Protein AF-A0A1V6GRK0-F1 (afdb_monomer_lite)

Secondary structure (DSSP, 8-state):
-PPP----------PPPPPEE--SSTTS-EEEE-GGG-TTT-SS-EEEEEEEEEE-SS-PEEPTTSSEE-SSSS-GGGGBPPSSSSS----SEEEEEEEE--SS-S---TT-EEEPPPB----EEE-TTT-PEEE--TTEEEE---SSS-TTEEEEEEE--S---TT-EEEEEEEEE-TTS-EEEEEEEEEEEPPP-

Structure (mmCIF, N/CA/C/O backbone):
data_AF-A0A1V6GRK0-F1
#
_entry.id   AF-A0A1V6GRK0-F1
#
loop_
_atom_site.group_PDB
_atom_site.id
_atom_site.type_symbol
_atom_site.label_atom_id
_atom_site.label_alt_id
_atom_site.label_comp_id
_atom_site.label_asym_id
_atom_site.label_entity_id
_atom_site.label_seq_id
_atom_site.pdbx_PDB_ins_code
_atom_site.Cartn_x
_atom_site.Cartn_y
_atom_site.Cartn_z
_atom_site.occupancy
_atom_site.B_iso_or_equiv
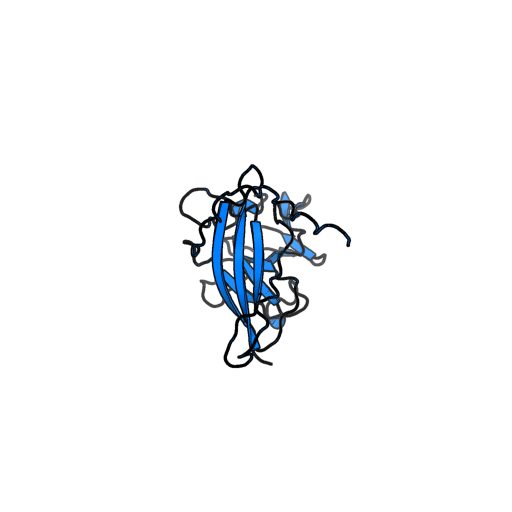_atom_site.auth_seq_id
_atom_site.auth_comp_id
_atom_site.auth_asym_id
_atom_site.auth_atom_id
_atom_site.pdbx_PDB_model_num
ATOM 1 N N . MET A 1 1 ? 7.862 -26.484 48.642 1.00 45.09 1 MET A N 1
ATOM 2 C CA . MET A 1 1 ? 7.274 -25.434 47.780 1.00 45.09 1 MET A CA 1
ATOM 3 C C . MET A 1 1 ? 8.276 -25.113 46.684 1.00 45.09 1 MET A C 1
ATOM 5 O O . MET A 1 1 ? 9.436 -24.927 47.037 1.00 45.09 1 MET A O 1
ATOM 9 N N . PRO A 1 2 ? 7.897 -25.102 45.397 1.00 48.38 2 PRO A N 1
ATOM 10 C CA . PRO A 1 2 ? 8.794 -24.633 44.347 1.00 48.38 2 PRO A CA 1
ATOM 11 C C . PRO A 1 2 ? 8.983 -23.114 44.475 1.00 48.38 2 PRO A C 1
ATOM 13 O O . PRO A 1 2 ? 8.041 -22.398 44.816 1.00 48.38 2 PRO A O 1
ATOM 16 N N . ALA A 1 3 ? 10.211 -22.641 44.261 1.00 56.00 3 ALA A N 1
ATOM 17 C CA . ALA A 1 3 ? 10.539 -21.220 44.300 1.00 56.00 3 ALA A CA 1
ATOM 18 C C . ALA A 1 3 ? 9.781 -20.466 43.188 1.00 56.00 3 ALA A C 1
ATOM 20 O O . ALA A 1 3 ? 9.633 -21.012 42.090 1.00 56.00 3 ALA A O 1
ATOM 21 N N . PRO A 1 4 ? 9.295 -19.236 43.441 1.00 54.22 4 PRO A N 1
ATOM 22 C CA . PRO A 1 4 ? 8.664 -18.433 42.403 1.00 54.22 4 PRO A CA 1
ATOM 23 C C . PRO A 1 4 ? 9.684 -18.156 41.296 1.00 54.22 4 PRO A C 1
ATOM 25 O O . PRO A 1 4 ? 10.820 -17.769 41.572 1.00 54.22 4 PRO A O 1
ATOM 28 N N . LEU A 1 5 ? 9.281 -18.381 40.044 1.00 54.72 5 LEU A N 1
ATOM 29 C CA . LEU A 1 5 ? 10.087 -18.048 38.874 1.00 54.72 5 LEU A CA 1
ATOM 30 C C . LEU A 1 5 ? 10.378 -16.545 38.921 1.00 54.72 5 LEU A C 1
ATOM 32 O O . LEU A 1 5 ? 9.464 -15.732 38.785 1.00 54.72 5 LEU A O 1
ATOM 36 N N . SER A 1 6 ? 11.636 -16.170 39.152 1.00 63.31 6 SER A N 1
ATOM 37 C CA . SER A 1 6 ? 12.063 -14.779 39.061 1.00 63.31 6 SER A CA 1
ATOM 38 C C . SER A 1 6 ? 11.820 -14.315 37.633 1.00 63.31 6 SER A C 1
ATOM 40 O O . SER A 1 6 ? 12.435 -14.828 36.697 1.00 63.31 6 SER A O 1
ATOM 42 N N . GLN A 1 7 ? 10.888 -13.380 37.472 1.00 61.38 7 GLN A N 1
ATOM 43 C CA . GLN A 1 7 ? 10.577 -12.752 36.201 1.00 61.38 7 GLN A CA 1
ATOM 44 C C . GLN A 1 7 ? 11.870 -12.110 35.686 1.00 61.38 7 GLN A C 1
ATOM 46 O O . GLN A 1 7 ? 12.375 -11.155 36.271 1.00 61.38 7 GLN A O 1
ATOM 51 N N . VAL A 1 8 ? 12.468 -12.702 34.650 1.00 60.34 8 VAL A N 1
ATOM 52 C CA . VAL A 1 8 ? 13.660 -12.146 34.011 1.00 60.34 8 VAL A CA 1
ATOM 53 C C . VAL A 1 8 ? 13.223 -10.833 33.381 1.00 60.34 8 VAL A C 1
ATOM 55 O O . VAL A 1 8 ? 12.530 -10.826 32.364 1.00 60.34 8 VAL A O 1
ATOM 58 N N . THR A 1 9 ? 13.585 -9.716 34.009 1.00 52.12 9 THR A N 1
ATOM 59 C CA . THR A 1 9 ? 13.460 -8.391 33.408 1.00 52.12 9 THR A CA 1
ATOM 60 C C . THR A 1 9 ? 14.454 -8.340 32.261 1.00 52.12 9 THR A C 1
ATOM 62 O O . THR A 1 9 ? 15.622 -8.001 32.443 1.00 52.12 9 THR A O 1
ATOM 65 N N . VAL A 1 10 ? 14.008 -8.757 31.078 1.00 56.66 10 VAL A N 1
ATOM 66 C CA . VAL A 1 10 ? 14.769 -8.549 29.851 1.00 56.66 10 VAL A CA 1
ATOM 67 C C . VAL A 1 10 ? 14.917 -7.033 29.716 1.00 56.66 10 VAL A C 1
ATOM 69 O O . VAL A 1 10 ? 13.891 -6.344 29.747 1.00 56.66 10 VAL A O 1
ATOM 72 N N . PRO A 1 11 ? 16.141 -6.486 29.612 1.00 60.03 11 PRO A N 1
ATOM 73 C CA . PRO A 1 11 ? 16.350 -5.076 29.337 1.00 60.03 11 PRO A CA 1
ATOM 74 C C . PRO A 1 11 ? 15.956 -4.868 27.879 1.00 60.03 11 PRO A C 1
ATOM 76 O O . PRO A 1 11 ? 16.786 -4.841 26.975 1.00 60.03 11 PRO A O 1
ATOM 79 N N . TRP A 1 12 ? 14.649 -4.824 27.639 1.00 54.03 12 TRP A N 1
ATOM 80 C CA . TRP A 1 12 ? 14.103 -4.354 26.387 1.00 54.03 12 TRP A CA 1
ATOM 81 C C . TRP A 1 12 ? 14.742 -2.987 26.142 1.00 54.03 12 TRP A C 1
ATOM 83 O O . TRP A 1 12 ? 14.770 -2.181 27.081 1.00 54.03 12 TRP A O 1
ATOM 93 N N . PRO A 1 13 ? 15.329 -2.714 24.966 1.00 59.38 13 PRO A N 1
ATOM 94 C CA . PRO A 1 13 ? 15.961 -1.429 24.760 1.00 59.38 13 PRO A CA 1
ATOM 95 C C . PRO A 1 13 ? 14.862 -0.379 24.919 1.00 59.38 13 PRO A C 1
ATOM 97 O O . PRO A 1 13 ? 13.881 -0.376 24.177 1.00 59.38 13 PRO A O 1
ATOM 100 N N . ALA A 1 14 ? 14.999 0.477 25.933 1.00 61.88 14 ALA A N 1
ATOM 101 C CA . ALA A 1 14 ? 14.105 1.591 26.216 1.00 61.88 14 ALA A CA 1
ATOM 102 C C . ALA A 1 14 ? 14.305 2.698 25.170 1.00 61.88 14 ALA A C 1
ATOM 104 O O . ALA A 1 14 ? 14.580 3.849 25.501 1.00 61.88 14 ALA A O 1
ATOM 105 N N . ARG A 1 15 ? 14.223 2.343 23.883 1.00 66.12 15 ARG A N 1
ATOM 106 C CA . ARG A 1 15 ? 14.063 3.330 22.827 1.00 66.12 15 ARG A CA 1
ATOM 107 C C . ARG A 1 15 ? 12.621 3.828 22.939 1.00 66.12 15 ARG A C 1
ATOM 109 O O . ARG A 1 15 ? 11.711 2.997 23.020 1.00 66.12 15 ARG A O 1
ATOM 116 N N . PRO A 1 16 ? 12.392 5.149 23.003 1.00 73.44 16 PRO A N 1
ATOM 117 C CA . PRO A 1 16 ? 11.039 5.677 22.943 1.00 73.44 16 PRO A CA 1
ATOM 118 C C . PRO A 1 16 ? 10.351 5.160 21.678 1.00 73.44 16 PRO A C 1
ATOM 120 O O . PRO A 1 16 ? 11.001 4.949 20.650 1.00 73.44 16 PRO A O 1
ATOM 123 N N . LEU A 1 17 ? 9.039 4.934 21.768 1.00 78.56 17 LEU A N 1
ATOM 124 C CA . LEU A 1 17 ? 8.258 4.562 20.596 1.00 78.56 17 LEU A CA 1
ATOM 125 C C . LEU A 1 17 ? 8.429 5.637 19.514 1.00 78.56 17 LEU A C 1
ATOM 127 O O . LEU A 1 17 ? 8.465 6.827 19.849 1.00 78.56 17 LEU A O 1
ATOM 131 N N . PRO A 1 18 ? 8.537 5.235 18.237 1.00 82.69 18 PRO A N 1
ATOM 132 C CA . PRO A 1 18 ? 8.605 6.190 17.146 1.00 82.69 18 PRO A CA 1
ATOM 133 C C . PRO A 1 18 ? 7.371 7.107 17.165 1.00 82.69 18 PRO A C 1
ATOM 135 O O . PRO A 1 18 ? 6.281 6.668 17.559 1.00 82.69 18 PRO A O 1
ATOM 138 N N . PRO A 1 19 ? 7.518 8.377 16.754 1.00 85.00 19 PRO A N 1
ATOM 139 C CA . PRO A 1 19 ? 6.394 9.296 16.686 1.00 85.00 19 PRO A CA 1
ATOM 140 C C . PRO A 1 19 ? 5.332 8.776 15.709 1.00 85.00 19 PRO A C 1
ATOM 142 O O . PRO A 1 19 ? 5.654 8.213 14.661 1.00 85.00 19 PRO A O 1
ATOM 145 N N . VAL A 1 20 ? 4.062 8.988 16.062 1.00 88.12 20 VAL A N 1
ATOM 146 C CA . VAL A 1 20 ? 2.915 8.709 15.192 1.00 88.12 20 VAL A CA 1
ATOM 147 C C . VAL A 1 20 ? 2.392 10.037 14.658 1.00 88.12 20 VAL A C 1
ATOM 149 O O . VAL A 1 20 ? 1.957 10.881 15.443 1.00 88.12 20 VAL A O 1
ATOM 152 N N . ALA A 1 21 ? 2.410 10.216 13.342 1.00 86.50 21 ALA A N 1
ATOM 153 C CA . ALA A 1 21 ? 1.924 11.419 12.671 1.00 86.50 21 ALA A CA 1
ATOM 154 C C . ALA A 1 21 ? 1.026 11.049 11.486 1.00 86.50 21 ALA A C 1
ATOM 156 O O . ALA A 1 21 ? 1.120 9.947 10.953 1.00 86.50 21 ALA A O 1
ATOM 157 N N . ALA A 1 22 ? 0.131 11.944 11.073 1.00 83.69 22 ALA A N 1
ATOM 158 C CA . ALA A 1 22 ? -0.517 11.795 9.771 1.00 83.69 22 ALA A CA 1
ATOM 159 C C . ALA A 1 22 ? 0.520 12.067 8.662 1.00 83.69 22 ALA A C 1
ATOM 161 O O . ALA A 1 22 ? 1.389 12.915 8.877 1.00 83.69 22 ALA A O 1
ATOM 162 N N . PRO A 1 23 ? 0.457 11.377 7.507 1.00 79.19 23 PRO A N 1
ATOM 163 C CA . PRO A 1 23 ? 1.335 11.695 6.387 1.00 79.19 23 PRO A CA 1
ATOM 164 C C . PRO A 1 23 ? 1.063 13.126 5.909 1.00 79.19 23 PRO A C 1
ATOM 166 O O . PRO A 1 23 ? -0.098 13.528 5.793 1.00 79.19 23 PRO A O 1
ATOM 169 N N . ILE A 1 24 ? 2.121 13.892 5.624 1.00 78.94 24 ILE A N 1
ATOM 170 C CA . ILE A 1 24 ? 1.981 15.229 5.026 1.00 78.94 24 ILE A CA 1
ATOM 171 C C . ILE A 1 24 ? 1.382 15.080 3.626 1.00 78.94 24 ILE A C 1
ATOM 173 O O . ILE A 1 24 ? 0.459 15.804 3.249 1.00 78.94 24 ILE A O 1
ATOM 177 N N . ASN A 1 25 ? 1.862 14.082 2.881 1.00 82.50 25 ASN A N 1
ATOM 178 C CA . ASN A 1 25 ? 1.280 13.700 1.609 1.00 82.50 25 ASN A CA 1
ATOM 179 C C . ASN A 1 25 ? -0.019 12.901 1.808 1.00 82.50 25 ASN A C 1
ATOM 181 O O . ASN A 1 25 ? -0.005 11.687 2.028 1.00 82.50 25 ASN A O 1
ATOM 185 N N . THR A 1 26 ? -1.156 13.583 1.672 1.00 84.44 26 THR A N 1
ATOM 186 C CA . THR A 1 26 ? -2.497 12.991 1.808 1.00 84.44 26 THR A CA 1
ATOM 187 C C . THR A 1 26 ? -2.840 11.974 0.719 1.00 84.44 26 THR A C 1
ATOM 189 O O . THR A 1 26 ? -3.807 11.231 0.874 1.00 84.44 26 THR A O 1
ATOM 192 N N . ALA A 1 27 ? -2.048 11.881 -0.357 1.00 86.69 27 ALA A N 1
ATOM 193 C CA . ALA A 1 27 ? -2.208 10.830 -1.359 1.00 86.69 27 ALA A CA 1
ATOM 194 C C . ALA A 1 27 ? -1.780 9.446 -0.835 1.00 86.69 27 ALA A C 1
ATOM 196 O O . ALA A 1 27 ? -2.160 8.435 -1.426 1.00 86.69 27 ALA A O 1
ATOM 197 N N . ILE A 1 28 ? -1.028 9.378 0.274 1.00 90.94 28 ILE A N 1
ATOM 198 C CA . ILE A 1 28 ? -0.715 8.122 0.964 1.00 90.94 28 ILE A CA 1
ATOM 199 C C . ILE A 1 28 ? -1.869 7.771 1.906 1.00 90.94 28 ILE A C 1
ATOM 201 O O . ILE A 1 28 ? -1.880 8.139 3.080 1.00 90.94 28 ILE A O 1
ATOM 205 N N . GLN A 1 29 ? -2.859 7.053 1.383 1.00 91.94 29 GLN A N 1
ATOM 206 C CA . GLN A 1 29 ? -4.106 6.775 2.096 1.00 91.94 29 GLN A CA 1
ATOM 207 C C . GLN A 1 29 ? -4.666 5.383 1.777 1.00 91.94 29 GLN A C 1
ATOM 209 O O . GLN A 1 29 ? -4.367 4.819 0.717 1.00 91.94 29 GLN A O 1
ATOM 214 N N . PRO A 1 30 ? -5.470 4.795 2.682 1.00 93.81 30 PRO A N 1
ATOM 215 C CA . PRO A 1 30 ? -6.152 3.544 2.411 1.00 93.81 30 PRO A CA 1
ATOM 216 C C . PRO A 1 30 ? -7.344 3.767 1.471 1.00 93.81 30 PRO A C 1
ATOM 218 O O . PRO A 1 30 ? -8.115 4.711 1.623 1.00 93.81 30 PRO A O 1
ATOM 221 N N . LEU A 1 31 ? -7.516 2.851 0.525 1.00 91.19 31 LEU A N 1
ATOM 222 C CA . LEU A 1 31 ? -8.539 2.867 -0.513 1.00 91.19 31 LEU A CA 1
ATOM 223 C C . LEU A 1 31 ? -9.263 1.522 -0.553 1.00 91.19 31 LEU A C 1
ATOM 225 O O . LEU A 1 31 ? -8.694 0.473 -0.237 1.00 91.19 31 LEU A O 1
ATOM 229 N N . PHE A 1 32 ? -10.526 1.550 -0.967 1.00 91.25 32 PHE A N 1
ATOM 230 C CA . PHE A 1 32 ? -11.273 0.345 -1.302 1.00 91.25 32 PHE A CA 1
ATOM 231 C C . PHE A 1 32 ? -11.148 0.080 -2.801 1.00 91.25 32 PHE A C 1
ATOM 233 O O . PHE A 1 32 ? -11.438 0.958 -3.607 1.00 91.25 32 PHE A O 1
ATOM 240 N N . LEU A 1 33 ? -10.731 -1.132 -3.165 1.00 88.25 33 LEU A N 1
ATOM 241 C CA . LEU A 1 33 ? -10.609 -1.577 -4.548 1.00 88.25 33 LEU A CA 1
ATOM 242 C C . LEU A 1 33 ? -11.744 -2.555 -4.878 1.00 88.25 33 LEU A C 1
ATOM 244 O O . LEU A 1 33 ? -11.666 -3.733 -4.492 1.00 88.25 33 LEU A O 1
ATOM 248 N N . PRO A 1 34 ? -12.795 -2.104 -5.583 1.00 82.88 34 PRO A N 1
ATOM 249 C CA . PRO A 1 34 ? -13.822 -2.996 -6.098 1.00 82.88 34 PRO A CA 1
ATOM 250 C C . PRO A 1 34 ? -13.244 -3.889 -7.200 1.00 82.88 34 PRO A C 1
ATOM 252 O O . PRO A 1 34 ? -12.522 -3.447 -8.086 1.00 82.88 34 PRO A O 1
ATOM 255 N N . TYR A 1 35 ? -13.602 -5.171 -7.174 1.00 79.38 35 TYR A N 1
ATOM 256 C CA . TYR A 1 35 ? -13.169 -6.143 -8.182 1.00 79.38 35 TYR A CA 1
ATOM 257 C C . TYR A 1 35 ? -13.609 -5.748 -9.596 1.00 79.38 35 TYR A C 1
ATOM 259 O O . TYR A 1 35 ? -12.884 -5.986 -10.552 1.00 79.38 35 TYR A O 1
ATOM 267 N N . GLN A 1 36 ? -14.794 -5.147 -9.713 1.00 71.75 36 GLN A N 1
ATOM 268 C CA . GLN A 1 36 ? -15.435 -4.837 -10.992 1.00 71.75 36 GLN A CA 1
ATOM 269 C C . GLN A 1 36 ? -14.616 -3.844 -11.825 1.00 71.75 36 GLN A C 1
ATOM 271 O O . GLN A 1 36 ? -14.578 -3.965 -13.045 1.00 71.75 36 GLN A O 1
ATOM 276 N N . ASP A 1 37 ? -13.904 -2.939 -11.154 1.00 69.25 37 ASP A N 1
ATOM 277 C CA . ASP A 1 37 ? -13.143 -1.872 -11.804 1.00 69.25 37 ASP A CA 1
ATOM 278 C C . ASP A 1 37 ? -11.685 -2.288 -12.078 1.00 69.25 37 ASP A C 1
ATOM 280 O O . ASP A 1 37 ? -10.998 -1.663 -12.880 1.00 69.25 37 ASP A O 1
ATOM 284 N N . TYR A 1 38 ? -11.209 -3.371 -11.443 1.00 70.75 38 TYR A N 1
ATOM 285 C CA . TYR A 1 38 ? -9.810 -3.824 -11.500 1.00 70.75 38 TYR A CA 1
ATOM 286 C C . TYR A 1 38 ? -9.683 -5.343 -11.679 1.00 70.75 38 TYR A C 1
ATOM 288 O O . TYR A 1 38 ? -8.762 -5.958 -11.133 1.00 70.75 38 TYR A O 1
ATOM 296 N N . GLY A 1 39 ? -10.602 -5.967 -12.421 1.00 64.62 39 GLY A N 1
ATOM 297 C CA . GLY A 1 39 ? -10.712 -7.429 -12.528 1.00 64.62 39 GLY A CA 1
ATOM 298 C C . GLY A 1 39 ? -9.452 -8.137 -13.042 1.00 64.62 39 GLY A C 1
ATOM 299 O O . GLY A 1 39 ? -9.225 -9.299 -12.701 1.00 64.62 39 GLY A O 1
ATOM 300 N N . ASP A 1 40 ? -8.603 -7.419 -13.783 1.00 65.12 40 ASP A N 1
ATOM 301 C CA . ASP A 1 40 ? -7.310 -7.906 -14.281 1.00 65.12 40 ASP A CA 1
ATOM 302 C C . ASP A 1 40 ? -6.192 -7.869 -13.222 1.00 65.12 40 ASP A C 1
ATOM 304 O O . ASP A 1 40 ? -5.196 -8.583 -13.330 1.00 65.12 40 ASP A O 1
ATOM 308 N N . ALA A 1 41 ? -6.339 -7.038 -12.187 1.00 65.62 41 ALA A N 1
ATOM 309 C CA . ALA A 1 41 ? -5.312 -6.768 -11.180 1.00 65.62 41 ALA A CA 1
ATOM 310 C C . ALA A 1 41 ? -5.643 -7.358 -9.798 1.00 65.62 41 ALA A C 1
ATOM 312 O O . ALA A 1 41 ? -4.748 -7.732 -9.032 1.00 65.62 41 ALA A O 1
ATOM 313 N N . VAL A 1 42 ? -6.928 -7.487 -9.461 1.00 72.31 42 VAL A N 1
ATOM 314 C CA . VAL A 1 42 ? -7.388 -8.125 -8.224 1.00 72.31 42 VAL A CA 1
ATOM 315 C C . VAL A 1 42 ? -8.396 -9.218 -8.540 1.00 72.31 42 VAL A C 1
ATOM 317 O O . VAL A 1 42 ? -9.281 -9.045 -9.355 1.00 72.31 42 VAL A O 1
ATOM 320 N N . SER A 1 43 ? -8.293 -10.357 -7.855 1.00 73.56 43 SER A N 1
ATOM 321 C CA . SER A 1 43 ? -9.222 -11.491 -8.005 1.00 73.56 43 SER A CA 1
ATOM 322 C C . SER A 1 43 ? -10.476 -11.397 -7.125 1.00 73.56 43 SER A C 1
ATOM 324 O O . SER A 1 43 ? -11.341 -12.267 -7.170 1.00 73.56 43 SER A O 1
ATOM 326 N N . ARG A 1 44 ? -10.526 -10.394 -6.245 1.00 80.56 44 ARG A N 1
ATOM 327 C CA . ARG A 1 44 ? -11.606 -10.119 -5.291 1.00 80.56 44 ARG A CA 1
ATOM 328 C C . ARG A 1 44 ? -11.462 -8.698 -4.773 1.00 80.56 44 ARG A C 1
ATOM 330 O O . ARG A 1 44 ? -10.356 -8.155 -4.792 1.00 80.56 44 ARG A O 1
ATOM 337 N N . GLU A 1 45 ? -12.555 -8.160 -4.248 1.00 86.88 45 GLU A N 1
ATOM 338 C CA . GLU A 1 45 ? -12.547 -6.874 -3.557 1.00 86.88 45 GLU A CA 1
ATOM 339 C C . GLU A 1 45 ? -11.550 -6.879 -2.406 1.00 86.88 45 GLU A C 1
ATOM 341 O O . GLU A 1 45 ? -11.351 -7.894 -1.726 1.00 86.88 45 GLU A O 1
ATOM 346 N N . THR A 1 46 ? -10.899 -5.743 -2.210 1.00 89.56 46 THR A N 1
ATOM 347 C CA . THR A 1 46 ? -9.822 -5.630 -1.238 1.00 89.56 46 THR A CA 1
ATOM 348 C C . THR A 1 46 ? -9.670 -4.194 -0.772 1.00 89.56 46 THR A C 1
ATOM 350 O O . THR A 1 46 ? -10.061 -3.262 -1.466 1.00 89.56 46 THR A O 1
ATOM 353 N N . ALA A 1 47 ? -9.075 -4.011 0.399 1.00 91.81 47 ALA A N 1
ATOM 354 C CA . ALA A 1 47 ? -8.463 -2.736 0.731 1.00 91.81 47 ALA A CA 1
ATOM 355 C C . ALA A 1 47 ? -7.062 -2.671 0.106 1.00 91.81 47 ALA A C 1
ATOM 357 O O . ALA A 1 47 ? -6.441 -3.702 -0.188 1.00 91.81 47 ALA A O 1
ATOM 358 N N . ALA A 1 48 ? -6.566 -1.463 -0.103 1.00 92.56 48 ALA A N 1
ATOM 359 C CA . ALA A 1 48 ? -5.198 -1.209 -0.516 1.00 92.56 48 ALA A CA 1
ATOM 360 C C . ALA A 1 48 ? -4.727 0.135 0.035 1.00 92.56 48 ALA A C 1
ATOM 362 O O . ALA A 1 48 ? -5.532 0.926 0.514 1.00 92.56 48 ALA A O 1
ATOM 363 N N . ILE A 1 49 ? -3.426 0.384 -0.010 1.00 93.81 49 ILE A N 1
ATOM 364 C CA . ILE A 1 49 ? -2.825 1.647 0.409 1.00 93.81 49 ILE A CA 1
ATOM 365 C C . ILE A 1 49 ? -2.188 2.266 -0.824 1.00 93.81 49 ILE A C 1
ATOM 367 O O . ILE A 1 49 ? -1.320 1.633 -1.426 1.00 93.81 49 ILE A O 1
ATOM 371 N N . ALA A 1 50 ? -2.595 3.478 -1.193 1.00 92.56 50 ALA A N 1
ATOM 372 C CA . ALA A 1 50 ? -1.904 4.242 -2.223 1.00 92.56 50 ALA A CA 1
ATOM 373 C C . ALA A 1 50 ? -0.511 4.637 -1.717 1.00 92.56 50 ALA A C 1
ATOM 375 O O . ALA A 1 50 ? -0.369 5.170 -0.619 1.00 92.56 50 ALA A O 1
ATOM 376 N N . ILE A 1 51 ? 0.519 4.336 -2.503 1.00 92.31 51 ILE A N 1
ATOM 377 C CA . ILE A 1 51 ? 1.924 4.568 -2.136 1.00 92.31 51 ILE A CA 1
ATOM 378 C C . ILE A 1 51 ? 2.722 5.282 -3.224 1.00 92.31 51 ILE A C 1
ATOM 380 O O . ILE A 1 51 ? 3.880 5.620 -3.003 1.00 92.31 51 ILE A O 1
ATOM 384 N N . GLY A 1 52 ? 2.136 5.507 -4.395 1.00 90.38 52 GLY A N 1
ATOM 385 C CA . GLY A 1 52 ? 2.804 6.180 -5.498 1.00 90.38 52 GLY A CA 1
ATOM 386 C C . GLY A 1 52 ? 1.871 6.439 -6.665 1.00 90.38 52 GLY A C 1
ATOM 387 O O . GLY A 1 52 ? 0.686 6.093 -6.625 1.00 90.38 52 GLY A O 1
ATOM 388 N N . ARG A 1 53 ? 2.427 7.017 -7.725 1.00 88.50 53 ARG A N 1
ATOM 389 C CA . ARG A 1 53 ? 1.728 7.231 -8.990 1.00 88.50 53 ARG A CA 1
ATOM 390 C C . ARG A 1 53 ? 2.686 7.260 -10.170 1.00 88.50 53 ARG A C 1
ATOM 392 O O . ARG A 1 53 ? 3.870 7.551 -10.028 1.00 88.50 53 ARG A O 1
ATOM 399 N N . VAL A 1 54 ? 2.139 7.009 -11.349 1.00 85.69 54 VAL A N 1
ATOM 400 C CA . VAL A 1 54 ? 2.821 7.150 -12.632 1.00 85.69 54 VAL A CA 1
ATOM 401 C C . VAL A 1 54 ? 2.102 8.226 -13.442 1.00 85.69 54 VAL A C 1
ATOM 403 O O . VAL A 1 54 ? 0.980 8.009 -13.901 1.00 85.69 54 VAL A O 1
ATOM 406 N N . ASP A 1 55 ? 2.766 9.371 -13.605 1.00 77.00 55 ASP A N 1
ATOM 407 C CA . ASP A 1 55 ? 2.263 10.543 -14.329 1.00 77.00 55 ASP A CA 1
ATOM 408 C C . ASP A 1 55 ? 2.536 10.389 -15.840 1.00 77.00 55 ASP A C 1
ATOM 410 O O . ASP A 1 55 ? 3.632 10.711 -16.300 1.00 77.00 55 ASP A O 1
ATOM 414 N N . ASN A 1 56 ? 1.584 9.831 -16.604 1.00 66.25 56 ASN A N 1
ATOM 415 C CA . ASN A 1 56 ? 1.444 9.964 -18.069 1.00 66.25 56 ASN A CA 1
ATOM 416 C C . ASN A 1 56 ? 0.334 9.056 -18.635 1.00 66.25 56 ASN A C 1
ATOM 418 O O . ASN A 1 56 ? 0.108 7.949 -18.147 1.00 66.25 56 ASN A O 1
ATOM 422 N N . ASN A 1 57 ? -0.266 9.485 -19.751 1.00 55.38 57 ASN A N 1
ATOM 423 C CA . ASN A 1 57 ? -1.452 8.876 -20.374 1.00 55.38 57 ASN A CA 1
ATOM 424 C C . ASN A 1 57 ? -1.138 7.781 -21.431 1.00 55.38 57 ASN A C 1
ATOM 426 O O . ASN A 1 57 ? -2.040 7.241 -22.057 1.00 55.38 57 ASN A O 1
ATOM 430 N N . SER A 1 58 ? 0.132 7.418 -21.654 1.00 55.97 58 SER A N 1
ATOM 431 C CA . SER A 1 58 ? 0.518 6.327 -22.574 1.00 55.97 58 SER A CA 1
ATOM 432 C C . SER A 1 58 ? 0.855 5.039 -21.806 1.00 55.97 58 SER A C 1
ATOM 434 O O . SER A 1 58 ? 2.013 4.623 -21.752 1.00 55.97 58 SER A O 1
ATOM 436 N N . ASP A 1 59 ? -0.191 4.513 -21.168 1.00 63.41 59 ASP A N 1
ATOM 437 C CA . ASP A 1 59 ? -0.437 3.217 -20.520 1.00 63.41 59 ASP A CA 1
ATOM 438 C C . ASP A 1 59 ? 0.691 2.463 -19.804 1.00 63.41 59 ASP A C 1
ATOM 440 O O . ASP A 1 59 ? 1.693 2.019 -20.373 1.00 63.41 59 ASP A O 1
ATOM 444 N N . ILE A 1 60 ? 0.388 2.145 -18.544 1.00 76.06 60 ILE A N 1
ATOM 445 C CA . ILE A 1 60 ? 0.893 0.935 -17.912 1.00 76.06 60 ILE A CA 1
ATOM 446 C C . ILE A 1 60 ? 0.230 -0.254 -18.601 1.00 76.06 60 ILE A C 1
ATOM 448 O O . ILE A 1 60 ? -0.993 -0.374 -18.612 1.00 76.06 60 ILE A O 1
ATOM 452 N N . MET A 1 61 ? 1.029 -1.157 -19.165 1.00 77.56 61 MET A N 1
ATOM 453 C CA . MET A 1 61 ? 0.471 -2.349 -19.805 1.00 77.56 61 MET A CA 1
ATOM 454 C C . MET A 1 61 ? 0.268 -3.443 -18.764 1.00 77.56 61 MET A C 1
ATOM 456 O O . MET A 1 61 ? 1.230 -3.917 -18.153 1.00 77.56 61 MET A O 1
ATOM 460 N N . HIS A 1 62 ? -0.980 -3.868 -18.591 1.00 79.25 62 HIS A N 1
ATOM 461 C CA . HIS A 1 62 ? -1.315 -5.055 -17.815 1.00 79.25 62 HIS A CA 1
ATOM 462 C C . HIS A 1 62 ? -0.945 -6.289 -18.635 1.00 79.25 62 HIS A C 1
ATOM 464 O O . HIS A 1 62 ? -1.439 -6.499 -19.744 1.00 79.25 62 HIS A O 1
ATOM 470 N N . LEU A 1 63 ? -0.030 -7.098 -18.113 1.00 77.81 63 LEU A N 1
ATOM 471 C CA . LEU A 1 63 ? 0.440 -8.280 -18.822 1.00 77.81 63 LEU A CA 1
ATOM 472 C C . LEU A 1 63 ? -0.514 -9.447 -18.561 1.00 77.81 63 LEU A C 1
ATOM 474 O O . LEU A 1 63 ? -0.844 -9.730 -17.413 1.00 77.81 63 LEU A O 1
ATOM 478 N N . GLN A 1 64 ? -0.883 -10.196 -19.605 1.00 72.25 64 GLN A N 1
ATOM 479 C CA . GLN A 1 64 ? -1.741 -11.388 -19.473 1.00 72.25 64 GLN A CA 1
ATOM 480 C C . GLN A 1 64 ? -1.164 -12.447 -18.519 1.00 72.25 64 GLN A C 1
ATOM 482 O O . GLN A 1 64 ? -1.900 -13.205 -17.898 1.00 72.25 64 GLN A O 1
ATOM 487 N N . SER A 1 65 ? 0.162 -12.492 -18.374 1.00 68.38 65 SER A N 1
ATOM 488 C CA . SER A 1 65 ? 0.865 -13.361 -17.422 1.00 68.38 65 SER A CA 1
ATOM 489 C C . SER A 1 65 ? 0.817 -12.872 -15.965 1.00 68.38 65 SER A C 1
ATOM 491 O O . SER A 1 65 ? 1.480 -13.454 -15.110 1.00 68.38 65 SER A O 1
ATOM 493 N N . GLY A 1 66 ? 0.121 -11.768 -15.693 1.00 72.31 66 GLY A N 1
ATOM 494 C CA . GLY A 1 66 ? 0.238 -11.001 -14.460 1.00 72.31 66 GLY A CA 1
ATOM 495 C C . GLY A 1 66 ? 1.424 -10.032 -14.483 1.00 72.31 66 GLY A C 1
ATOM 496 O O . GLY A 1 66 ? 2.450 -10.269 -15.142 1.00 72.31 66 GLY A O 1
ATOM 497 N N . GLY A 1 67 ? 1.266 -8.935 -13.741 1.00 82.88 67 GLY A N 1
ATOM 498 C CA . GLY A 1 67 ? 2.243 -7.857 -13.624 1.00 82.88 67 GLY A CA 1
ATOM 499 C C . GLY A 1 67 ? 1.948 -6.654 -14.519 1.00 82.88 67 GLY A C 1
ATOM 500 O O . GLY A 1 67 ? 0.972 -6.628 -15.269 1.00 82.88 67 GLY A O 1
ATOM 501 N N . TYR A 1 68 ? 2.827 -5.661 -14.428 1.00 88.06 68 TYR A N 1
ATOM 502 C CA . TYR A 1 68 ? 2.652 -4.347 -15.047 1.00 88.06 68 TYR A CA 1
ATOM 503 C C . TYR A 1 68 ? 3.919 -3.952 -15.796 1.00 88.06 68 TYR A C 1
ATOM 505 O O . TYR A 1 68 ? 5.018 -4.154 -15.284 1.00 88.06 68 TYR A O 1
ATOM 513 N N . LEU A 1 69 ? 3.791 -3.370 -16.983 1.00 89.75 69 LEU A N 1
ATOM 514 C CA . LEU A 1 69 ? 4.909 -2.749 -17.689 1.00 89.75 69 LEU A CA 1
ATOM 515 C C . LEU A 1 69 ? 4.847 -1.234 -17.488 1.00 89.75 69 LEU A C 1
ATOM 517 O O . LEU A 1 69 ? 3.883 -0.599 -17.909 1.00 89.75 69 LEU A O 1
ATOM 521 N N . LEU A 1 70 ? 5.861 -0.664 -16.842 1.00 89.50 70 LEU A N 1
ATOM 522 C CA . LEU A 1 70 ? 5.980 0.778 -16.634 1.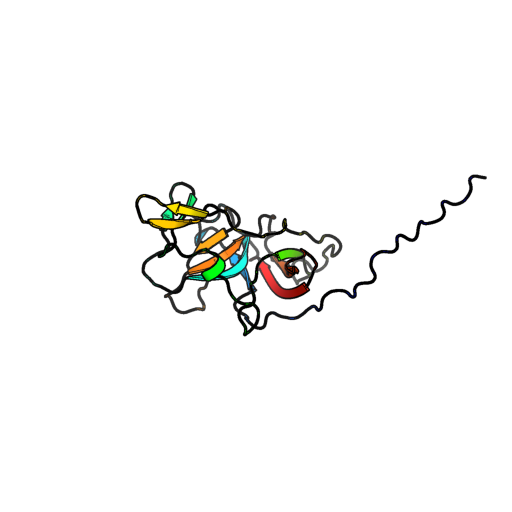00 89.50 70 LEU A CA 1
ATOM 523 C C . LEU A 1 70 ? 6.376 1.485 -17.941 1.00 89.50 70 LEU A C 1
ATOM 525 O O . LEU A 1 70 ? 6.955 0.856 -18.831 1.00 89.50 70 LEU A O 1
ATOM 529 N N . PRO A 1 71 ? 6.111 2.796 -18.082 1.00 87.75 71 PRO A N 1
ATOM 530 C CA . PRO A 1 71 ? 6.437 3.529 -19.306 1.00 87.75 71 PRO A CA 1
ATOM 531 C C . PRO A 1 71 ? 7.948 3.656 -19.568 1.00 87.75 71 PRO A C 1
ATOM 533 O O . PRO A 1 71 ? 8.339 3.822 -20.723 1.00 87.75 71 PRO A O 1
ATOM 536 N N . THR A 1 72 ? 8.785 3.556 -18.529 1.00 89.06 72 THR A N 1
ATOM 537 C CA . THR A 1 72 ? 10.252 3.686 -18.594 1.00 89.06 72 THR A CA 1
ATOM 538 C C . THR A 1 72 ? 10.955 2.493 -17.934 1.00 89.06 72 THR A C 1
ATOM 540 O O . THR A 1 72 ? 10.314 1.577 -17.416 1.00 89.06 72 THR A O 1
ATOM 543 N N . ASP A 1 73 ? 12.286 2.481 -17.962 1.00 90.75 73 ASP A N 1
ATOM 544 C CA . ASP A 1 73 ? 13.143 1.517 -17.263 1.00 90.75 73 ASP A CA 1
ATOM 545 C C . ASP A 1 73 ? 13.459 1.922 -15.812 1.00 90.75 73 ASP A C 1
ATOM 547 O O . ASP A 1 73 ? 14.115 1.157 -15.092 1.00 90.75 73 ASP A O 1
ATOM 551 N N . ASN A 1 74 ? 12.963 3.083 -15.363 1.00 90.81 74 ASN A N 1
ATOM 552 C CA . ASN A 1 74 ? 13.171 3.586 -14.008 1.00 90.81 74 ASN A CA 1
ATOM 553 C C . ASN A 1 74 ? 12.793 2.527 -12.954 1.00 90.81 74 ASN A C 1
ATOM 555 O O . ASN A 1 74 ? 11.860 1.737 -13.160 1.00 90.81 74 ASN A O 1
ATOM 559 N N . PRO A 1 75 ? 13.507 2.491 -11.815 1.00 89.31 75 PRO A N 1
ATOM 560 C CA . PRO A 1 75 ? 13.110 1.662 -10.684 1.00 89.31 75 PRO A CA 1
ATOM 561 C C . PRO A 1 75 ? 11.715 2.072 -10.193 1.00 89.31 75 PRO A C 1
ATOM 563 O O . PRO A 1 75 ? 11.339 3.242 -10.292 1.00 89.31 75 PRO A O 1
ATOM 566 N N . LEU A 1 76 ? 10.943 1.118 -9.660 1.00 89.56 76 LEU A N 1
ATOM 567 C CA . LEU A 1 76 ? 9.584 1.391 -9.177 1.00 89.56 76 LEU A CA 1
ATOM 568 C C . LEU A 1 76 ? 9.590 2.457 -8.069 1.00 89.56 76 LEU A C 1
ATOM 570 O O . LEU A 1 76 ? 8.677 3.270 -7.972 1.00 89.56 76 LEU A O 1
ATOM 574 N N . GLU A 1 77 ? 10.655 2.475 -7.276 1.00 89.81 77 GLU A N 1
ATOM 575 C CA . GLU A 1 77 ? 10.927 3.418 -6.199 1.00 89.81 77 GLU A CA 1
ATOM 576 C C . GLU A 1 77 ? 10.877 4.881 -6.661 1.00 89.81 77 GLU A C 1
ATOM 578 O O . GLU A 1 77 ? 10.475 5.745 -5.888 1.00 89.81 77 GLU A O 1
ATOM 583 N N . ALA A 1 78 ? 11.199 5.161 -7.930 1.00 89.19 78 ALA A N 1
ATOM 584 C CA . ALA A 1 78 ? 11.125 6.508 -8.500 1.00 89.19 78 ALA A CA 1
ATOM 585 C C . ALA A 1 78 ? 9.685 7.030 -8.669 1.00 89.19 78 ALA A C 1
ATOM 587 O O . ALA A 1 78 ? 9.493 8.221 -8.897 1.00 89.19 78 ALA A O 1
ATOM 588 N N . PHE A 1 79 ? 8.685 6.149 -8.580 1.00 89.12 79 PHE A N 1
ATOM 589 C CA . PHE A 1 79 ? 7.262 6.472 -8.716 1.00 89.12 79 PHE A CA 1
ATOM 590 C C . PHE A 1 79 ? 6.526 6.485 -7.368 1.00 89.12 79 PHE A C 1
ATOM 592 O O . PHE A 1 79 ? 5.317 6.725 -7.320 1.00 89.12 79 PHE A O 1
ATOM 599 N N . LEU A 1 80 ? 7.224 6.189 -6.268 1.00 90.88 80 LEU A N 1
ATOM 600 C CA . LEU A 1 80 ? 6.634 6.196 -4.935 1.00 90.88 80 LEU A CA 1
ATOM 601 C C . LEU A 1 80 ? 6.524 7.620 -4.398 1.00 90.88 80 LEU A C 1
ATOM 603 O O . LEU A 1 80 ? 7.364 8.479 -4.660 1.00 90.88 80 LEU A O 1
ATOM 607 N N . TYR A 1 81 ? 5.477 7.862 -3.619 1.00 88.75 81 TYR A N 1
ATOM 608 C CA . TYR A 1 81 ? 5.313 9.114 -2.909 1.00 88.75 81 TYR A CA 1
ATOM 609 C C . TYR A 1 81 ? 6.393 9.263 -1.841 1.00 88.75 81 TYR A C 1
ATOM 611 O O . TYR A 1 81 ? 6.656 8.338 -1.070 1.00 88.75 81 TYR A O 1
ATOM 619 N N . ALA A 1 82 ? 6.956 10.465 -1.749 1.00 85.19 82 ALA A N 1
ATOM 620 C CA . ALA A 1 82 ? 7.644 10.886 -0.543 1.00 85.19 82 ALA A CA 1
ATOM 621 C C . ALA A 1 82 ? 6.580 11.194 0.531 1.00 85.19 82 ALA A C 1
ATOM 623 O O . ALA A 1 82 ? 5.602 11.893 0.228 1.00 85.19 82 ALA A O 1
ATOM 624 N N . PRO A 1 83 ? 6.714 10.659 1.757 1.00 75.00 83 PRO A N 1
ATOM 625 C CA . PRO A 1 83 ? 5.764 10.935 2.832 1.00 75.00 83 PRO A CA 1
ATOM 626 C C . PRO A 1 83 ? 5.847 12.376 3.352 1.00 75.00 83 PRO A C 1
ATOM 628 O O . PRO A 1 83 ? 4.820 12.897 3.789 1.00 75.00 83 PRO A O 1
ATOM 631 N N . ASP A 1 84 ? 7.018 13.012 3.214 1.00 73.69 84 ASP A N 1
ATOM 632 C CA . ASP A 1 84 ? 7.319 14.397 3.596 1.00 73.69 84 ASP A CA 1
ATOM 633 C C . ASP A 1 84 ? 8.067 15.142 2.463 1.00 73.69 84 ASP A C 1
ATOM 635 O O . ASP A 1 84 ? 8.638 14.523 1.558 1.00 73.69 84 ASP A O 1
ATOM 639 N N . ASP A 1 85 ? 8.131 16.476 2.541 1.00 60.41 85 ASP A N 1
ATOM 640 C CA . ASP A 1 85 ? 8.872 17.332 1.601 1.00 60.41 85 ASP A CA 1
ATOM 641 C C . ASP A 1 85 ? 10.390 17.313 1.873 1.00 60.41 85 ASP A C 1
ATOM 643 O O . ASP A 1 85 ? 10.928 18.246 2.465 1.00 60.41 85 ASP A O 1
ATOM 647 N N . ALA A 1 86 ? 11.086 16.244 1.466 1.00 54.59 86 ALA A N 1
ATOM 648 C CA . ALA A 1 86 ? 12.522 16.223 1.118 1.00 54.59 86 ALA A CA 1
ATOM 649 C C . ALA A 1 86 ? 13.016 14.781 0.929 1.00 54.59 86 ALA A C 1
ATOM 651 O O . ALA A 1 86 ? 13.295 14.113 1.914 1.00 54.59 86 ALA A O 1
ATOM 652 N N . SER A 1 87 ? 13.153 14.325 -0.323 1.00 56.66 87 SER A N 1
ATOM 653 C CA . SER A 1 87 ? 13.880 13.114 -0.779 1.00 56.66 87 SER A CA 1
ATOM 654 C C . SER A 1 87 ? 13.737 11.812 0.033 1.00 56.66 87 SER A C 1
ATOM 656 O O . SER A 1 87 ? 14.562 10.909 -0.123 1.00 56.66 87 SER A O 1
ATOM 658 N N . ASP A 1 88 ? 12.744 11.711 0.910 1.00 69.44 88 ASP A N 1
ATOM 659 C CA . ASP A 1 88 ? 12.660 10.641 1.883 1.00 69.44 88 ASP A CA 1
ATOM 660 C C . ASP A 1 88 ? 11.920 9.467 1.263 1.00 69.44 88 ASP A C 1
ATOM 662 O O . ASP A 1 88 ? 10.814 9.603 0.735 1.00 69.44 88 ASP A O 1
ATOM 666 N N . THR A 1 89 ? 12.557 8.306 1.293 1.00 79.44 89 THR A N 1
ATOM 667 C CA . THR A 1 89 ? 11.977 7.097 0.723 1.00 79.44 89 THR A CA 1
ATOM 668 C C . THR A 1 89 ? 10.857 6.584 1.624 1.00 79.44 89 THR A C 1
ATOM 670 O O . THR A 1 89 ? 10.931 6.624 2.858 1.00 79.44 89 THR A O 1
ATOM 673 N N . LEU A 1 90 ? 9.795 6.076 1.001 1.00 89.12 90 LEU A N 1
ATOM 674 C CA . LEU A 1 90 ? 8.746 5.361 1.718 1.00 89.12 90 LEU A CA 1
ATOM 675 C C . LEU A 1 90 ? 9.249 4.001 2.227 1.00 89.12 90 LEU A C 1
ATOM 677 O O . LEU A 1 90 ? 8.837 3.549 3.292 1.00 89.12 90 LEU A O 1
ATOM 681 N N . LEU A 1 91 ? 10.133 3.355 1.460 1.00 92.19 91 LEU A N 1
ATOM 682 C CA . LEU A 1 91 ? 10.702 2.041 1.755 1.00 92.19 91 LEU A CA 1
ATOM 683 C C . LEU A 1 91 ? 11.942 2.149 2.654 1.00 92.19 91 LEU A C 1
ATOM 685 O O . LEU A 1 91 ? 12.733 3.074 2.460 1.00 92.19 91 LEU A O 1
ATOM 689 N N . PRO A 1 92 ? 12.187 1.164 3.535 1.00 94.44 92 PRO A N 1
ATOM 690 C CA . PRO A 1 92 ? 11.341 -0.000 3.831 1.00 94.44 92 PRO A CA 1
ATOM 691 C C . PRO A 1 92 ? 10.184 0.320 4.795 1.00 94.44 92 PRO A C 1
ATOM 693 O O . PRO A 1 92 ? 10.304 1.187 5.663 1.00 94.44 92 PRO A O 1
ATOM 696 N N . PHE A 1 93 ? 9.088 -0.439 4.716 1.00 94.31 93 PHE A N 1
ATOM 697 C CA . PHE A 1 93 ? 7.983 -0.310 5.672 1.00 94.31 93 PHE A CA 1
ATOM 698 C C . PHE A 1 93 ? 7.252 -1.621 5.972 1.00 94.31 93 PHE A C 1
ATOM 700 O O . PHE A 1 93 ? 7.343 -2.601 5.235 1.00 94.31 93 PHE A O 1
ATOM 707 N N . VAL A 1 94 ? 6.473 -1.617 7.054 1.00 94.62 94 VAL A N 1
ATOM 708 C CA . VAL A 1 94 ? 5.403 -2.591 7.316 1.00 94.62 94 VAL A CA 1
ATOM 709 C C . VAL A 1 94 ? 4.064 -1.869 7.399 1.00 94.62 94 VAL A C 1
ATOM 711 O O . VAL A 1 94 ? 3.991 -0.722 7.847 1.00 94.62 94 VAL A O 1
ATOM 714 N N . LEU A 1 95 ? 2.992 -2.550 7.000 1.00 94.44 95 LEU A N 1
ATOM 715 C CA . LEU A 1 95 ? 1.627 -2.067 7.174 1.00 94.44 95 LEU A CA 1
ATOM 716 C C . LEU A 1 95 ? 0.971 -2.810 8.324 1.00 94.44 95 LEU A C 1
ATOM 718 O O . LEU A 1 95 ? 0.804 -4.029 8.272 1.00 94.44 95 LEU A O 1
ATOM 722 N N . TYR A 1 96 ? 0.564 -2.059 9.337 1.00 94.50 96 TYR A N 1
ATOM 723 C CA . TYR A 1 96 ? -0.336 -2.533 10.372 1.00 94.50 96 TYR A CA 1
ATOM 724 C C . TYR A 1 96 ? -1.775 -2.241 9.976 1.00 94.50 96 TYR A C 1
ATOM 726 O O . TYR A 1 96 ? -2.099 -1.157 9.489 1.00 94.50 96 TYR A O 1
ATOM 734 N N . ARG A 1 97 ? -2.646 -3.201 10.261 1.00 93.56 97 ARG A N 1
ATOM 735 C CA . ARG A 1 97 ? -4.087 -3.118 10.064 1.00 93.56 97 ARG A CA 1
ATOM 736 C C . ARG A 1 97 ? -4.799 -3.505 11.347 1.00 93.56 97 ARG A C 1
ATOM 738 O O . ARG A 1 97 ? -4.461 -4.514 11.971 1.00 93.56 97 ARG A O 1
ATOM 745 N N . ARG A 1 98 ? -5.855 -2.766 11.677 1.00 93.81 98 ARG A N 1
ATOM 746 C CA . ARG A 1 98 ? -6.849 -3.193 12.669 1.00 93.81 98 ARG A CA 1
ATOM 747 C C . ARG A 1 98 ? -8.259 -2.831 12.237 1.00 93.81 98 ARG A C 1
ATOM 749 O O . ARG A 1 98 ? -8.471 -1.811 11.586 1.00 93.81 98 ARG A O 1
ATOM 756 N N . GLN A 1 99 ? -9.228 -3.653 12.624 1.00 93.94 99 GLN A N 1
ATOM 757 C CA . GLN A 1 99 ? -10.636 -3.292 12.484 1.00 93.94 99 GLN A CA 1
ATOM 758 C C . GLN A 1 99 ? -11.004 -2.262 13.556 1.00 93.94 99 GLN A C 1
ATOM 760 O O 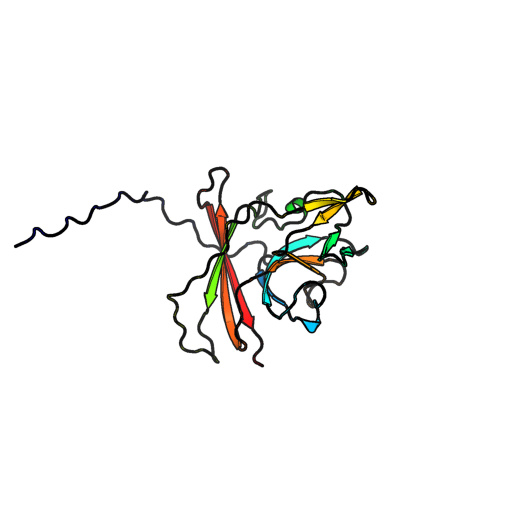. GLN A 1 99 ? -10.633 -2.419 14.721 1.00 93.94 99 GLN A O 1
ATOM 765 N N . VAL A 1 100 ? -11.737 -1.223 13.167 1.00 94.44 100 VAL A N 1
ATOM 766 C CA . VAL A 1 100 ? -12.262 -0.201 14.078 1.00 94.44 100 VAL A CA 1
ATOM 767 C C . VAL A 1 100 ? -13.781 -0.283 14.143 1.00 94.44 100 VAL A C 1
ATOM 769 O O . VAL A 1 100 ? -14.433 -0.723 13.194 1.00 94.44 100 VAL A O 1
ATOM 772 N N . ALA A 1 101 ? -14.341 0.098 15.291 1.00 94.56 101 ALA A N 1
ATOM 773 C CA . ALA A 1 101 ? -15.782 0.085 15.485 1.00 94.56 101 ALA A CA 1
ATOM 774 C C . ALA A 1 101 ? -16.458 1.114 14.569 1.00 94.56 101 ALA A C 1
ATOM 776 O O . ALA A 1 101 ? -15.945 2.214 14.363 1.00 94.56 101 ALA A O 1
ATOM 777 N N . ASN A 1 102 ? -17.625 0.759 14.044 1.00 94.31 102 ASN A N 1
ATOM 778 C CA . ASN A 1 102 ? -18.484 1.650 13.271 1.00 94.31 102 ASN A CA 1
ATOM 779 C C . ASN A 1 102 ? -19.963 1.310 13.539 1.00 94.31 102 ASN A C 1
ATOM 781 O O . ASN A 1 102 ? -20.267 0.492 14.405 1.00 94.31 102 ASN A O 1
ATOM 785 N N . SER A 1 103 ? -20.895 1.935 12.820 1.00 94.56 103 SER A N 1
ATOM 786 C CA . SER A 1 103 ? -22.334 1.720 13.030 1.00 94.56 103 SER A CA 1
ATOM 787 C C . SER A 1 103 ? -22.800 0.278 12.783 1.00 94.56 103 SER A C 1
ATOM 789 O O . SER A 1 103 ? -23.723 -0.173 13.455 1.00 94.56 103 SER A O 1
ATOM 791 N N . LEU A 1 104 ? -22.173 -0.449 11.852 1.00 93.94 104 LEU A N 1
ATOM 792 C CA . LEU A 1 104 ? -22.513 -1.841 11.518 1.00 93.94 104 LEU A CA 1
ATOM 793 C C . LEU A 1 104 ? -21.767 -2.859 12.393 1.00 93.94 104 LEU A C 1
ATOM 795 O O . LEU A 1 104 ? -22.270 -3.949 12.649 1.00 93.94 104 LEU A O 1
ATOM 799 N N . PHE A 1 105 ? -20.587 -2.487 12.885 1.00 93.50 105 PHE A N 1
ATOM 800 C CA . PHE A 1 105 ? -19.736 -3.276 13.770 1.00 93.50 105 PHE A CA 1
ATOM 801 C C . PHE A 1 105 ? -19.404 -2.453 15.024 1.00 93.50 105 PHE A C 1
ATOM 803 O O . PHE A 1 105 ? -18.272 -1.989 15.177 1.00 93.50 105 PHE A O 1
ATOM 810 N N . PRO A 1 106 ? -20.369 -2.246 15.940 1.00 92.62 106 PRO A N 1
ATOM 811 C CA . PRO A 1 106 ? -20.182 -1.380 17.108 1.00 92.62 106 PRO A CA 1
ATOM 812 C C . PRO A 1 106 ? -19.224 -1.972 18.149 1.00 92.62 106 PRO A C 1
ATOM 814 O O . PRO A 1 106 ? -18.719 -1.262 19.014 1.00 92.62 106 PRO A O 1
ATOM 817 N N . SER A 1 107 ? -18.974 -3.281 18.093 1.00 91.12 107 SER A N 1
ATOM 818 C CA . SER A 1 107 ? -18.056 -3.986 18.985 1.00 91.12 107 SER A CA 1
ATOM 819 C C . SER A 1 107 ? -17.105 -4.841 18.161 1.00 91.12 107 SER A C 1
ATOM 821 O O . SER A 1 107 ? -17.521 -5.793 17.505 1.00 91.12 107 SER A O 1
ATOM 823 N N . VAL A 1 108 ? -15.821 -4.489 18.195 1.00 87.38 108 VAL A N 1
ATOM 824 C CA . VAL A 1 108 ? -14.745 -5.194 17.489 1.00 87.38 108 VAL A CA 1
ATOM 825 C C . VAL A 1 108 ? -13.666 -5.591 18.486 1.00 87.38 108 VAL A C 1
ATOM 827 O O . VAL A 1 108 ? -13.378 -4.856 19.433 1.00 87.38 108 VAL A O 1
ATOM 830 N N . SER A 1 109 ? -13.049 -6.754 18.285 1.00 76.56 109 SER A N 1
ATOM 831 C CA . SER A 1 109 ? -11.892 -7.142 19.089 1.00 76.56 109 SER A CA 1
ATOM 832 C C . SER A 1 109 ? -10.680 -6.327 18.639 1.00 76.56 109 SER A C 1
ATOM 834 O O . SER A 1 109 ? -9.978 -6.696 17.700 1.00 76.56 109 SER A O 1
ATOM 836 N N . GLY A 1 110 ? -10.422 -5.207 19.317 1.00 64.31 110 GLY A N 1
ATOM 837 C CA . GLY A 1 110 ? -9.248 -4.360 19.067 1.00 64.31 110 GLY A CA 1
ATOM 838 C C . GLY A 1 110 ? -7.903 -5.029 19.392 1.00 64.31 110 GLY A C 1
ATOM 839 O O . GLY A 1 110 ? -6.862 -4.397 19.239 1.00 64.31 110 GLY A O 1
ATOM 840 N N . GLN A 1 111 ? -7.914 -6.285 19.852 1.00 66.88 111 GLN A N 1
ATOM 841 C CA . GLN A 1 111 ? -6.721 -7.059 20.207 1.00 66.88 111 GLN A CA 1
ATOM 842 C C . GLN A 1 111 ? -6.043 -7.709 18.993 1.00 66.88 111 GLN A C 1
ATOM 844 O O . GLN A 1 111 ? -4.879 -8.093 19.082 1.00 66.88 111 GLN A O 1
ATOM 849 N N . TYR A 1 112 ? -6.739 -7.825 17.858 1.00 79.12 112 TYR A N 1
ATOM 850 C CA . TYR A 1 112 ? -6.164 -8.392 16.642 1.00 79.12 112 TYR A CA 1
ATOM 851 C C . TYR A 1 112 ? -5.629 -7.282 15.741 1.00 79.12 112 TYR A C 1
ATOM 853 O O . TYR A 1 112 ? -6.364 -6.668 14.968 1.00 79.12 112 TYR A O 1
ATOM 861 N N . VAL A 1 113 ? -4.323 -7.047 15.848 1.00 88.12 113 VAL A N 1
ATOM 862 C CA . VAL A 1 113 ? -3.566 -6.255 14.880 1.00 88.12 113 VAL A CA 1
ATOM 863 C C . VAL A 1 113 ? -2.869 -7.219 13.933 1.00 88.12 113 VAL A C 1
ATOM 865 O O . VAL A 1 113 ? -2.196 -8.155 14.362 1.00 88.12 113 VAL A O 1
ATOM 868 N N . GLN A 1 114 ? -3.043 -6.992 12.640 1.00 90.56 114 GLN A N 1
ATOM 869 C CA . GLN A 1 114 ? -2.374 -7.753 11.595 1.00 90.56 114 GLN A CA 1
ATOM 870 C C . GLN A 1 114 ? -1.274 -6.890 10.989 1.00 90.56 114 GLN A C 1
ATOM 872 O O . GLN A 1 114 ? -1.426 -5.673 10.897 1.00 90.56 114 GLN A O 1
ATOM 877 N N . VAL A 1 115 ? -0.168 -7.513 10.594 1.00 92.06 115 VAL A N 1
ATOM 878 C CA . VAL A 1 115 ? 0.985 -6.817 10.021 1.00 92.06 115 VAL A CA 1
ATOM 879 C C . VAL A 1 115 ? 1.443 -7.531 8.756 1.00 92.06 115 VAL A C 1
ATOM 881 O O . VAL A 1 115 ? 1.440 -8.764 8.700 1.00 92.06 115 VAL A O 1
ATOM 884 N N . THR A 1 116 ? 1.802 -6.773 7.725 1.00 91.56 116 THR A N 1
ATOM 885 C CA . THR A 1 116 ? 2.447 -7.339 6.536 1.00 91.56 116 THR A CA 1
ATOM 886 C C . THR A 1 116 ? 3.877 -7.779 6.861 1.00 91.56 116 THR A C 1
ATOM 888 O O . THR A 1 116 ? 4.479 -7.274 7.811 1.00 91.56 116 THR A O 1
ATOM 891 N N . PRO A 1 117 ? 4.484 -8.664 6.051 1.00 91.25 117 PRO A N 1
ATOM 892 C CA . PRO A 1 117 ? 5.939 -8.738 5.989 1.00 91.25 117 PRO A CA 1
ATOM 893 C C . PRO A 1 117 ? 6.543 -7.349 5.733 1.00 91.25 117 PRO A C 1
ATOM 895 O O . PRO A 1 117 ? 5.867 -6.461 5.200 1.00 91.25 117 PRO A O 1
ATOM 898 N N . MET A 1 118 ? 7.811 -7.169 6.104 1.00 93.50 118 MET A N 1
ATOM 899 C CA . MET A 1 118 ? 8.543 -5.956 5.752 1.00 93.50 118 MET A CA 1
ATOM 900 C C . MET A 1 118 ? 8.700 -5.883 4.234 1.00 93.50 118 MET A C 1
ATOM 902 O O . MET A 1 118 ? 9.150 -6.835 3.599 1.00 93.50 118 MET A O 1
ATOM 906 N N . ILE A 1 119 ? 8.289 -4.755 3.670 1.00 92.88 119 ILE A N 1
ATOM 907 C CA . ILE A 1 119 ? 8.390 -4.448 2.252 1.00 92.88 119 ILE A CA 1
ATOM 908 C C . ILE A 1 119 ? 9.619 -3.564 2.090 1.00 92.88 119 ILE A C 1
ATOM 910 O O . ILE A 1 119 ? 9.628 -2.408 2.510 1.00 92.88 119 ILE A O 1
ATOM 914 N N . GLU A 1 120 ? 10.675 -4.142 1.528 1.00 92.50 120 GLU A N 1
ATOM 915 C CA . GLU A 1 120 ? 11.952 -3.459 1.283 1.00 92.50 120 GLU A CA 1
ATOM 916 C C . GLU A 1 120 ? 12.114 -3.106 -0.194 1.00 92.50 120 GLU A C 1
ATOM 918 O O . GLU A 1 120 ? 12.628 -2.042 -0.519 1.00 92.50 120 GLU A O 1
ATOM 923 N N . HIS A 1 121 ? 11.643 -3.995 -1.068 1.00 91.06 121 HIS A N 1
ATOM 924 C CA . HIS A 1 121 ? 11.698 -3.880 -2.518 1.00 91.06 121 HIS A CA 1
ATOM 925 C C . HIS A 1 121 ? 10.491 -4.583 -3.126 1.00 91.06 121 HIS A C 1
ATOM 927 O O . HIS A 1 121 ? 9.932 -5.504 -2.527 1.00 91.06 121 HIS A O 1
ATOM 933 N N . PHE A 1 122 ? 10.143 -4.191 -4.347 1.00 91.19 122 PHE A N 1
ATOM 934 C CA . PHE A 1 122 ? 9.125 -4.868 -5.136 1.00 91.19 122 PHE A CA 1
ATOM 935 C C . PHE A 1 122 ? 9.771 -5.634 -6.282 1.00 91.19 122 PHE A C 1
ATOM 937 O O . PHE A 1 122 ? 10.653 -5.120 -6.978 1.00 91.19 122 PHE A O 1
ATOM 944 N N . ALA A 1 123 ? 9.318 -6.867 -6.500 1.00 91.88 123 ALA A N 1
ATOM 945 C CA . ALA A 1 123 ? 9.857 -7.704 -7.564 1.00 91.88 123 ALA A CA 1
ATOM 946 C C . ALA A 1 123 ? 9.661 -7.037 -8.938 1.00 91.88 123 ALA A C 1
ATOM 948 O O . ALA A 1 123 ? 8.532 -6.770 -9.361 1.00 91.88 123 ALA A O 1
ATOM 949 N N . SER A 1 124 ? 10.760 -6.782 -9.653 1.00 93.12 124 SER A N 1
ATOM 950 C CA . SER A 1 124 ? 10.741 -6.195 -10.992 1.00 93.12 124 SER A CA 1
ATOM 951 C C . SER A 1 124 ? 11.957 -6.612 -11.827 1.00 93.12 124 SER A C 1
ATOM 953 O O . SER A 1 124 ? 12.977 -7.043 -11.293 1.00 93.12 124 SER A O 1
ATOM 955 N N . ALA A 1 125 ? 11.853 -6.494 -13.149 1.00 93.06 125 ALA A N 1
ATOM 956 C CA . ALA A 1 125 ? 12.915 -6.815 -14.101 1.00 93.06 125 ALA A CA 1
ATOM 957 C C . ALA A 1 125 ? 12.854 -5.880 -15.315 1.00 93.06 125 ALA A C 1
ATOM 959 O O . ALA A 1 125 ? 11.829 -5.249 -15.561 1.00 93.06 125 ALA A O 1
ATOM 960 N N . ILE A 1 126 ? 13.940 -5.791 -16.082 1.00 93.94 126 ILE A N 1
ATOM 961 C CA . ILE A 1 126 ? 13.890 -5.165 -17.407 1.00 93.94 126 ILE A CA 1
ATOM 962 C C . ILE A 1 126 ? 13.278 -6.162 -18.388 1.00 93.94 126 ILE A C 1
ATOM 964 O O . ILE A 1 126 ? 13.756 -7.289 -18.519 1.00 93.94 126 ILE A O 1
ATOM 968 N N . ASP A 1 127 ? 12.224 -5.742 -19.074 1.00 91.12 127 ASP A N 1
ATOM 969 C CA . ASP A 1 127 ? 11.632 -6.477 -20.180 1.00 91.12 127 ASP A CA 1
ATOM 970 C C . ASP A 1 127 ? 12.513 -6.313 -21.423 1.00 91.12 127 ASP A C 1
ATOM 972 O O . ASP A 1 127 ? 12.614 -5.230 -21.991 1.00 91.12 127 ASP A O 1
ATOM 976 N N . THR A 1 128 ? 13.197 -7.382 -21.836 1.00 89.12 128 THR A N 1
ATOM 977 C CA . THR A 1 128 ? 14.180 -7.332 -22.933 1.00 89.12 128 THR A CA 1
ATOM 978 C C . THR A 1 128 ? 13.602 -6.845 -24.271 1.00 89.12 128 THR A C 1
ATOM 980 O O . THR A 1 128 ? 14.288 -6.070 -24.935 1.00 89.12 128 THR A O 1
ATOM 983 N N . PRO A 1 129 ? 12.380 -7.239 -24.691 1.00 88.50 129 PRO A N 1
ATOM 984 C CA . PRO A 1 129 ? 11.799 -6.757 -25.946 1.00 88.50 129 PRO A CA 1
ATOM 985 C C . PRO A 1 129 ? 11.547 -5.247 -25.990 1.00 88.50 129 PRO A C 1
ATOM 987 O O . PRO A 1 129 ? 11.711 -4.636 -27.043 1.00 88.50 129 PRO A O 1
ATOM 990 N N . THR A 1 130 ? 11.130 -4.647 -24.873 1.00 88.44 130 THR A N 1
ATOM 991 C CA . THR A 1 130 ? 10.719 -3.232 -24.836 1.00 88.44 130 THR A CA 1
ATOM 992 C C . THR A 1 130 ? 11.739 -2.307 -24.175 1.00 88.44 130 THR A C 1
ATOM 994 O O . THR A 1 130 ? 11.634 -1.091 -24.318 1.00 88.44 130 THR A O 1
ATOM 997 N N . GLY A 1 131 ? 12.699 -2.857 -23.428 1.00 90.25 131 GLY A N 1
ATOM 998 C CA . GLY A 1 131 ? 13.616 -2.112 -22.565 1.00 90.25 131 GLY A CA 1
ATOM 999 C C . GLY A 1 131 ? 12.950 -1.510 -21.323 1.00 90.25 131 GLY A C 1
ATOM 1000 O O . GLY A 1 131 ? 13.625 -0.863 -20.533 1.00 90.25 131 GLY A O 1
ATOM 1001 N N . LYS A 1 132 ? 11.642 -1.711 -21.129 1.00 91.12 132 LYS A N 1
ATOM 1002 C CA . LYS A 1 132 ? 10.864 -1.104 -20.042 1.00 91.12 132 LYS A CA 1
ATOM 1003 C C . LYS A 1 132 ? 10.937 -1.924 -18.757 1.00 91.12 132 LYS A C 1
ATOM 1005 O O . LYS A 1 132 ? 11.246 -3.116 -18.767 1.00 91.12 132 LYS A O 1
ATOM 1010 N N . ARG A 1 133 ? 10.606 -1.301 -17.625 1.00 92.19 133 ARG A N 1
ATOM 1011 C CA . ARG A 1 133 ? 10.517 -1.987 -16.333 1.00 92.19 133 ARG A CA 1
ATOM 1012 C C . ARG A 1 133 ? 9.227 -2.797 -16.253 1.00 92.19 133 ARG A C 1
ATOM 1014 O O . ARG A 1 133 ? 8.131 -2.250 -16.311 1.00 92.19 133 ARG A O 1
ATOM 1021 N N . ARG A 1 134 ? 9.356 -4.101 -16.038 1.00 92.50 134 ARG A N 1
ATOM 1022 C CA . ARG A 1 134 ? 8.256 -5.012 -15.727 1.00 92.50 134 ARG A CA 1
ATOM 1023 C C . ARG A 1 134 ? 8.183 -5.259 -14.224 1.00 92.50 134 ARG A C 1
ATOM 1025 O O . ARG A 1 134 ? 9.120 -5.796 -13.639 1.00 92.50 134 ARG A O 1
ATOM 1032 N N . VAL A 1 135 ? 7.061 -4.909 -13.612 1.00 91.81 135 VAL A N 1
ATOM 1033 C CA . VAL A 1 135 ? 6.706 -5.219 -12.223 1.00 91.81 135 VAL A CA 1
ATOM 1034 C C . VAL A 1 135 ? 6.077 -6.609 -12.168 1.00 91.81 135 VAL A C 1
ATOM 1036 O O . VAL A 1 135 ? 5.162 -6.919 -12.929 1.00 91.81 135 VAL A O 1
ATOM 1039 N N . LEU A 1 136 ? 6.581 -7.443 -11.264 1.00 89.56 136 LEU A N 1
ATOM 1040 C CA . LEU A 1 136 ? 6.188 -8.843 -11.070 1.00 89.56 136 LEU A CA 1
ATOM 1041 C C . LEU A 1 136 ? 5.513 -9.077 -9.713 1.00 89.56 136 LEU A C 1
ATOM 1043 O O . LEU A 1 136 ? 5.054 -10.183 -9.429 1.00 89.56 136 LEU A O 1
ATOM 1047 N N . ASP A 1 137 ? 5.483 -8.058 -8.858 1.00 88.75 137 ASP A N 1
ATOM 1048 C CA . ASP A 1 137 ? 5.040 -8.204 -7.483 1.00 88.75 137 ASP A CA 1
ATOM 1049 C C . ASP A 1 137 ? 3.514 -8.295 -7.354 1.00 88.75 137 ASP A C 1
ATOM 1051 O O . ASP A 1 137 ? 2.778 -7.365 -7.685 1.00 88.75 137 ASP A O 1
ATOM 1055 N N . SER A 1 138 ? 3.034 -9.415 -6.813 1.00 82.50 138 SER A N 1
ATOM 1056 C CA . SER A 1 138 ? 1.603 -9.652 -6.578 1.00 82.50 138 SER A CA 1
ATOM 1057 C C . SER A 1 138 ? 1.010 -8.847 -5.413 1.00 82.50 138 SER A C 1
ATOM 1059 O O . SER A 1 138 ? -0.207 -8.879 -5.207 1.00 82.50 138 SER A O 1
ATOM 1061 N N . TYR A 1 139 ? 1.845 -8.165 -4.622 1.00 86.31 139 TYR A N 1
ATOM 1062 C CA . TYR A 1 139 ? 1.389 -7.211 -3.611 1.00 86.31 139 TYR A CA 1
ATOM 1063 C C . TYR A 1 139 ? 1.005 -5.862 -4.213 1.00 86.31 139 TYR A C 1
ATOM 1065 O O . TYR A 1 139 ? 0.388 -5.063 -3.513 1.00 86.31 139 TYR A O 1
ATOM 1073 N N . LEU A 1 140 ? 1.324 -5.605 -5.484 1.00 89.56 140 LEU A N 1
ATOM 1074 C CA . LEU A 1 140 ? 1.020 -4.338 -6.130 1.00 89.56 140 LEU A CA 1
ATOM 1075 C C . LEU A 1 140 ? -0.224 -4.410 -7.006 1.00 89.56 140 LEU A C 1
ATOM 1077 O O . LEU A 1 140 ? -0.436 -5.343 -7.784 1.00 89.56 140 LEU A O 1
ATOM 1081 N N . VAL A 1 141 ? -1.021 -3.356 -6.899 1.00 88.25 141 VAL A N 1
ATOM 1082 C CA . VAL A 1 141 ? -2.075 -3.017 -7.846 1.00 88.25 141 VAL A CA 1
ATOM 1083 C C . VAL A 1 141 ? -1.699 -1.680 -8.449 1.00 88.25 141 VAL A C 1
ATOM 1085 O O . VAL A 1 141 ? -1.490 -0.722 -7.710 1.00 88.25 141 VAL A O 1
ATOM 1088 N N . ILE A 1 142 ? -1.585 -1.620 -9.773 1.00 86.44 142 ILE A N 1
ATOM 1089 C CA . ILE A 1 142 ? -1.352 -0.364 -10.477 1.00 86.44 142 ILE A CA 1
ATOM 1090 C C . ILE A 1 142 ? -2.487 -0.163 -11.470 1.00 86.44 142 ILE A C 1
ATOM 1092 O O . ILE A 1 142 ? -2.822 -1.076 -12.218 1.00 86.44 142 ILE A O 1
ATOM 1096 N N . GLY A 1 143 ? -3.121 1.001 -11.425 1.00 80.38 143 GLY A N 1
ATOM 1097 C CA . GLY A 1 143 ? -4.335 1.261 -12.189 1.00 80.38 143 GLY A CA 1
ATOM 1098 C C . GLY A 1 143 ? -4.816 2.693 -12.008 1.00 80.38 143 GLY A C 1
ATOM 1099 O O . GLY A 1 143 ? -4.316 3.420 -11.151 1.00 80.38 143 GLY A O 1
ATOM 1100 N N . ARG A 1 144 ? -5.823 3.098 -12.778 1.00 77.12 144 ARG A N 1
ATOM 1101 C CA . ARG A 1 144 ? -6.528 4.372 -12.573 1.00 77.12 144 ARG A CA 1
ATOM 1102 C C . ARG A 1 144 ? -7.455 4.250 -11.361 1.00 77.12 144 ARG A C 1
ATOM 1104 O O . ARG A 1 144 ? -8.635 3.980 -11.520 1.00 77.12 144 ARG A O 1
ATOM 1111 N N . ILE A 1 145 ? -6.877 4.344 -10.161 1.00 69.75 145 ILE A N 1
ATOM 1112 C CA . ILE A 1 145 ? -7.503 3.909 -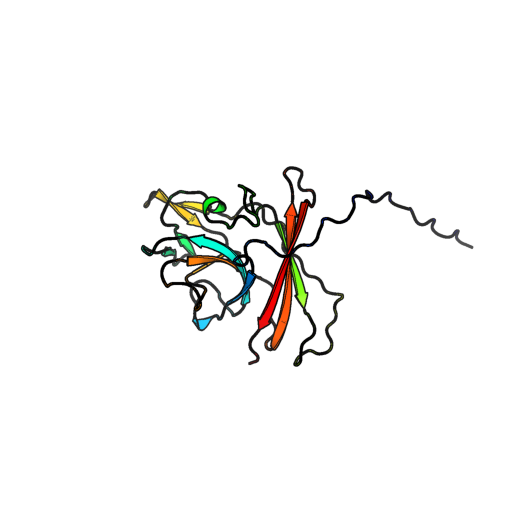8.899 1.00 69.75 145 ILE A CA 1
ATOM 1113 C C . ILE A 1 145 ? -8.282 5.017 -8.165 1.00 69.75 145 ILE A C 1
ATOM 1115 O O . ILE A 1 145 ? -8.793 4.802 -7.069 1.00 69.75 145 ILE A O 1
ATOM 1119 N N . ASP A 1 146 ? -8.459 6.190 -8.771 1.00 60.31 146 ASP A N 1
ATOM 1120 C CA . ASP A 1 146 ? -9.178 7.289 -8.126 1.00 60.31 146 ASP A CA 1
ATOM 1121 C C . ASP A 1 146 ? -10.193 7.968 -9.066 1.00 60.31 146 ASP A C 1
ATOM 1123 O O . ASP A 1 146 ? -9.795 8.480 -10.111 1.00 60.31 146 ASP A O 1
ATOM 1127 N N . PRO A 1 147 ? -11.496 8.011 -8.718 1.00 48.53 147 PRO A N 1
ATOM 1128 C CA . PRO A 1 147 ? -12.488 8.805 -9.443 1.00 48.53 147 PRO A CA 1
ATOM 1129 C C . PRO A 1 147 ? -12.426 10.316 -9.133 1.00 48.53 147 PRO A C 1
ATOM 1131 O O . PRO A 1 147 ? -13.143 11.088 -9.767 1.00 48.53 147 PRO A O 1
ATOM 1134 N N . GLN A 1 148 ? -11.639 10.755 -8.141 1.00 47.12 148 GLN A N 1
ATOM 1135 C CA . GLN A 1 148 ? -11.531 12.152 -7.686 1.00 47.12 148 GLN A CA 1
ATOM 1136 C C . GLN A 1 148 ? -10.327 12.908 -8.262 1.00 47.12 148 GLN A C 1
ATOM 1138 O O . GLN A 1 148 ? -10.241 14.122 -8.066 1.00 47.12 148 GLN A O 1
ATOM 1143 N N . VAL A 1 149 ? -9.400 12.246 -8.961 1.00 50.44 149 VAL A N 1
ATOM 1144 C CA . VAL 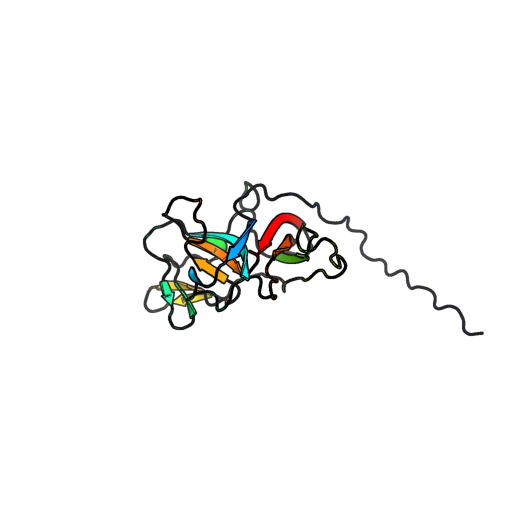A 1 149 ? -8.221 12.921 -9.520 1.00 50.44 149 VAL A CA 1
ATOM 1145 C C . VAL A 1 149 ? -8.243 12.886 -11.039 1.00 50.44 149 VAL A C 1
ATOM 1147 O O . VAL A 1 149 ? -8.711 11.925 -11.642 1.00 50.44 149 VAL A O 1
ATOM 1150 N N . ALA A 1 150 ? -7.780 13.987 -11.638 1.00 50.56 150 ALA A N 1
ATOM 1151 C CA . ALA A 1 150 ? -7.721 14.203 -13.077 1.00 50.56 150 ALA A CA 1
ATOM 1152 C C . ALA A 1 150 ? -7.226 12.951 -13.821 1.00 50.56 150 ALA A C 1
ATOM 1154 O O . ALA A 1 150 ? -6.264 12.319 -13.390 1.00 50.56 150 ALA A O 1
ATOM 1155 N N . GLU A 1 151 ? -7.891 12.637 -14.933 1.00 57.34 151 GLU A N 1
ATOM 1156 C CA . GLU A 1 151 ? -7.880 11.373 -15.692 1.00 57.34 151 GLU A CA 1
ATOM 1157 C C . GLU A 1 151 ? -6.506 10.882 -16.228 1.00 57.34 151 GLU A C 1
ATOM 1159 O O . GLU A 1 151 ? -6.456 9.923 -16.999 1.00 57.34 151 GLU A O 1
ATOM 1164 N N . ASP A 1 152 ? -5.384 11.483 -15.822 1.00 67.44 152 ASP A N 1
ATOM 1165 C CA . ASP A 1 152 ? -4.086 11.390 -16.505 1.00 67.44 152 ASP A CA 1
ATOM 1166 C C . ASP A 1 152 ? -2.984 10.594 -15.770 1.00 67.44 152 ASP A C 1
ATOM 1168 O O . ASP A 1 152 ? -1.843 10.559 -16.243 1.00 67.44 152 ASP A O 1
ATOM 1172 N N . PHE A 1 153 ? -3.271 9.919 -14.648 1.00 78.00 153 PHE A N 1
ATOM 1173 C CA . PHE A 1 153 ? -2.268 9.078 -13.972 1.00 78.00 153 PHE A CA 1
ATOM 1174 C C . PHE A 1 153 ? -2.797 7.732 -13.470 1.00 78.00 153 PHE A C 1
ATOM 1176 O O . PHE A 1 153 ? -3.989 7.523 -13.251 1.00 78.00 153 PHE A O 1
ATOM 1183 N N . HIS A 1 154 ? -1.860 6.803 -13.274 1.00 83.12 154 HIS A N 1
ATOM 1184 C CA . HIS A 1 154 ? -2.108 5.516 -12.627 1.00 83.12 154 HIS A CA 1
ATOM 1185 C C . HIS A 1 154 ? -1.574 5.553 -11.194 1.00 83.12 154 HIS A C 1
ATOM 1187 O O . HIS A 1 154 ? -0.414 5.898 -10.976 1.00 83.12 154 HIS A O 1
ATOM 1193 N N . THR A 1 155 ? -2.384 5.163 -10.217 1.00 87.19 155 THR A N 1
ATOM 1194 C CA . THR A 1 155 ? -1.976 5.045 -8.813 1.00 87.19 155 THR A CA 1
ATOM 1195 C C . THR A 1 155 ? -1.313 3.693 -8.583 1.00 87.19 155 THR A C 1
ATOM 1197 O O . THR A 1 155 ? -1.790 2.665 -9.066 1.00 87.19 155 THR A O 1
ATOM 1200 N N . ILE A 1 156 ? -0.230 3.688 -7.811 1.00 90.19 156 ILE A N 1
ATOM 1201 C CA . ILE A 1 156 ? 0.441 2.482 -7.324 1.00 90.19 156 ILE A CA 1
ATOM 1202 C C . ILE A 1 156 ? -0.058 2.213 -5.910 1.00 90.19 156 ILE A C 1
ATOM 1204 O O . ILE A 1 156 ? 0.110 3.043 -5.013 1.00 90.19 156 ILE A O 1
ATOM 1208 N N . CYS A 1 157 ? -0.634 1.036 -5.703 1.00 91.75 157 CYS A N 1
ATOM 1209 C CA . CYS A 1 157 ? -1.216 0.631 -4.436 1.00 91.75 157 CYS A CA 1
ATOM 1210 C C . CYS A 1 157 ? -0.590 -0.666 -3.919 1.00 91.75 157 CYS A C 1
ATOM 1212 O O . CYS A 1 157 ? -0.424 -1.625 -4.673 1.00 91.75 157 CYS A O 1
ATOM 1214 N N . VAL A 1 158 ? -0.332 -0.740 -2.611 1.00 93.06 158 VAL A N 1
ATOM 1215 C CA . VAL A 1 158 ? -0.067 -2.014 -1.929 1.00 93.06 158 VAL A CA 1
ATOM 1216 C C . VAL A 1 158 ? -1.385 -2.642 -1.534 1.00 93.06 158 VAL A C 1
ATOM 1218 O O . VAL A 1 158 ? -2.156 -2.082 -0.756 1.00 93.06 158 VAL A O 1
ATOM 1221 N N . ARG A 1 159 ? -1.635 -3.832 -2.063 1.00 90.00 159 ARG A N 1
ATOM 1222 C CA . ARG A 1 159 ? -2.813 -4.627 -1.763 1.00 90.00 159 ARG A CA 1
ATOM 1223 C C . ARG A 1 159 ? -2.754 -5.160 -0.341 1.00 90.00 159 ARG A C 1
ATOM 1225 O O . ARG A 1 159 ? -1.815 -5.861 0.040 1.00 90.00 159 ARG A O 1
ATOM 1232 N N . ASP A 1 160 ? -3.837 -4.954 0.394 1.00 90.00 160 ASP A N 1
ATOM 1233 C CA . ASP A 1 160 ? -4.089 -5.720 1.600 1.00 90.00 160 ASP A CA 1
ATOM 1234 C C . ASP A 1 160 ? -4.468 -7.155 1.219 1.00 90.00 160 ASP A C 1
ATOM 1236 O O . ASP A 1 160 ? -5.525 -7.431 0.660 1.00 90.00 160 ASP A O 1
ATOM 1240 N N . ARG A 1 161 ? -3.579 -8.111 1.475 1.00 84.69 161 ARG A N 1
ATOM 1241 C CA . ARG A 1 161 ? -3.833 -9.511 1.114 1.00 84.69 161 ARG A CA 1
ATOM 1242 C C . ARG A 1 161 ? -4.789 -10.227 2.064 1.00 84.69 161 ARG A C 1
ATOM 1244 O O . ARG A 1 161 ? -5.220 -11.347 1.758 1.00 84.69 161 ARG A O 1
ATOM 1251 N N . LEU A 1 162 ? -5.095 -9.618 3.202 1.00 83.25 162 LEU A N 1
ATOM 1252 C CA . LEU A 1 162 ? -5.954 -10.195 4.220 1.00 83.25 162 LEU A CA 1
ATOM 1253 C C . LEU A 1 162 ? -7.419 -9.949 3.849 1.00 83.25 162 LEU A C 1
ATOM 1255 O O . LEU A 1 162 ? -7.772 -8.945 3.234 1.00 83.25 162 LEU A O 1
ATOM 1259 N N . GLY A 1 163 ? -8.290 -10.890 4.212 1.00 82.12 163 GLY A N 1
ATOM 1260 C CA . GLY A 1 163 ? -9.715 -10.792 3.896 1.00 82.12 163 GLY A CA 1
ATOM 1261 C C . GLY A 1 163 ? -10.338 -9.505 4.439 1.00 82.12 163 GLY A C 1
ATOM 1262 O O . GLY A 1 163 ? -9.973 -9.026 5.514 1.00 82.12 163 GLY A O 1
ATOM 1263 N N . ILE A 1 164 ? -11.282 -8.948 3.692 1.00 90.00 164 ILE A N 1
ATOM 1264 C CA . ILE A 1 164 ? -12.112 -7.825 4.126 1.00 90.00 164 ILE A CA 1
ATOM 1265 C C . ILE A 1 164 ? -13.533 -8.316 4.402 1.00 90.00 164 ILE A C 1
ATOM 1267 O O . ILE A 1 164 ? -13.982 -9.297 3.808 1.00 90.00 164 ILE A O 1
ATOM 1271 N N . VAL A 1 165 ? -14.228 -7.642 5.312 1.00 91.69 165 VAL A N 1
ATOM 1272 C CA . VAL A 1 165 ? -15.629 -7.913 5.649 1.00 91.69 165 VAL A CA 1
ATOM 1273 C C . VAL A 1 165 ? -16.472 -6.729 5.186 1.00 91.69 165 VAL A C 1
ATOM 1275 O O . VAL A 1 165 ? -16.136 -5.582 5.481 1.00 91.69 165 VAL A O 1
ATOM 1278 N N . GLY A 1 166 ? -17.558 -7.002 4.459 1.00 93.81 166 GLY A N 1
ATOM 1279 C CA . GLY A 1 166 ? -18.497 -5.972 4.004 1.00 93.81 166 GLY A CA 1
ATOM 1280 C C . GLY A 1 166 ? -19.075 -5.178 5.178 1.00 93.81 166 GLY A C 1
ATOM 1281 O O . GLY A 1 166 ? -19.450 -5.755 6.197 1.00 93.81 166 GLY A O 1
ATOM 1282 N N . GLY A 1 167 ? -19.107 -3.851 5.058 1.00 93.94 167 GLY A N 1
ATOM 1283 C CA . GLY A 1 167 ? -19.564 -2.932 6.104 1.00 93.94 167 GLY A CA 1
ATOM 1284 C C . GLY A 1 167 ? -18.558 -2.663 7.230 1.00 93.94 167 GLY A C 1
ATOM 1285 O O . GLY A 1 167 ? -18.796 -1.774 8.047 1.00 93.94 167 GLY A O 1
ATOM 1286 N N . ALA A 1 168 ? -17.445 -3.400 7.314 1.00 94.12 168 ALA A N 1
ATOM 1287 C CA . ALA A 1 168 ? -16.418 -3.165 8.327 1.00 94.12 168 ALA A CA 1
ATOM 1288 C C . ALA A 1 168 ? -15.522 -1.975 7.953 1.00 94.12 168 ALA A C 1
ATOM 1290 O O . ALA A 1 168 ? -15.346 -1.654 6.778 1.00 94.12 168 ALA A O 1
ATOM 1291 N N . ALA A 1 169 ? -14.924 -1.340 8.961 1.00 95.44 169 ALA A N 1
ATOM 1292 C CA . ALA A 1 169 ? -13.937 -0.282 8.782 1.00 95.44 169 ALA A CA 1
ATOM 1293 C C . ALA A 1 169 ? -12.560 -0.732 9.285 1.00 95.44 169 ALA A C 1
ATOM 1295 O O . ALA A 1 169 ? -12.454 -1.371 10.336 1.00 95.44 169 ALA A O 1
ATOM 1296 N N . TYR A 1 170 ? -11.507 -0.392 8.543 1.00 95.12 170 TYR A N 1
ATOM 1297 C CA . TYR A 1 170 ? -10.128 -0.768 8.855 1.00 95.12 170 TYR A CA 1
ATOM 1298 C C . TYR A 1 170 ? -9.228 0.461 8.911 1.00 95.12 170 TYR A C 1
ATOM 1300 O O . TYR A 1 170 ? -9.190 1.240 7.961 1.00 95.12 170 TYR A O 1
ATOM 1308 N N . GLU A 1 171 ? -8.500 0.614 10.016 1.00 94.81 171 GLU A N 1
ATOM 1309 C CA . GLU A 1 171 ? -7.478 1.647 10.193 1.00 94.81 171 GLU A CA 1
ATOM 1310 C C . GLU 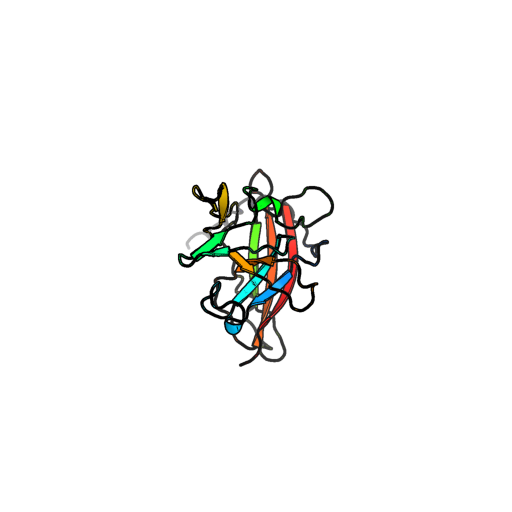A 1 171 ? -6.100 1.074 9.849 1.00 94.81 171 GLU A C 1
ATOM 1312 O O . GLU A 1 171 ? -5.767 -0.045 10.266 1.00 94.81 171 GLU A O 1
ATOM 1317 N N . TYR A 1 172 ? -5.309 1.856 9.112 1.00 95.31 172 TYR A N 1
ATOM 1318 C CA . TYR A 1 172 ? -3.969 1.479 8.670 1.00 95.31 172 TYR A CA 1
ATOM 1319 C C . TYR A 1 172 ? -2.902 2.400 9.262 1.00 95.31 172 TYR A C 1
ATOM 1321 O O . TYR A 1 172 ? -3.052 3.626 9.288 1.00 95.31 172 TYR A O 1
ATOM 1329 N N . LEU A 1 173 ? -1.804 1.790 9.707 1.00 94.56 173 LEU A N 1
ATOM 1330 C CA . LEU A 1 173 ? -0.579 2.479 10.103 1.00 94.56 173 LEU A CA 1
ATOM 1331 C C . LEU A 1 173 ? 0.573 1.951 9.248 1.00 94.56 173 LEU A C 1
ATOM 1333 O O . LEU A 1 173 ? 0.732 0.738 9.115 1.00 94.56 173 LEU A O 1
ATOM 1337 N N . LEU A 1 174 ? 1.391 2.843 8.704 1.00 94.38 174 LEU A N 1
ATOM 1338 C CA . LEU A 1 174 ? 2.602 2.497 7.968 1.00 94.38 174 LEU A CA 1
ATOM 1339 C C . LEU A 1 174 ? 3.801 2.843 8.839 1.00 94.38 174 LEU A C 1
ATOM 1341 O O . LEU A 1 174 ? 4.024 4.007 9.147 1.00 94.38 174 LEU A O 1
ATOM 1345 N N . MET A 1 175 ? 4.554 1.833 9.264 1.00 94.12 175 MET A N 1
ATOM 1346 C CA . MET A 1 175 ? 5.779 2.035 10.037 1.00 94.12 175 MET A CA 1
ATOM 1347 C C . MET A 1 175 ? 6.974 1.932 9.103 1.00 94.12 175 MET A C 1
ATOM 1349 O O . MET A 1 175 ? 7.165 0.887 8.478 1.00 94.12 175 MET A O 1
ATOM 1353 N N . ARG A 1 176 ? 7.767 3.001 9.027 1.00 93.00 176 ARG A N 1
ATOM 1354 C CA . ARG A 1 176 ? 8.989 3.048 8.220 1.00 93.00 176 ARG A CA 1
ATOM 1355 C C . ARG A 1 176 ? 10.199 2.647 9.043 1.00 93.00 176 ARG A C 1
ATOM 1357 O O . ARG A 1 176 ? 10.226 2.852 10.261 1.00 93.00 176 ARG A O 1
ATOM 1364 N N . PHE A 1 177 ? 11.214 2.122 8.367 1.00 92.00 177 PHE A N 1
ATOM 1365 C CA . PHE A 1 177 ? 12.486 1.772 8.993 1.00 92.00 177 PHE A CA 1
ATOM 1366 C C . PHE A 1 177 ? 13.641 2.537 8.360 1.00 92.00 177 PHE A C 1
ATOM 1368 O O . PHE A 1 177 ? 13.596 2.911 7.190 1.00 92.00 177 PHE A O 1
ATOM 1375 N N . ASP A 1 178 ? 14.675 2.775 9.156 1.00 88.69 178 ASP A N 1
ATOM 1376 C CA . ASP A 1 178 ? 15.913 3.388 8.692 1.00 88.69 178 ASP A CA 1
ATOM 1377 C C . ASP A 1 178 ? 16.848 2.369 8.003 1.00 88.69 178 ASP A C 1
ATOM 1379 O O . ASP A 1 178 ? 16.533 1.186 7.828 1.00 88.69 178 ASP A O 1
ATOM 1383 N N . GLU A 1 179 ? 18.035 2.831 7.609 1.00 88.31 179 GLU A N 1
ATOM 1384 C CA . GLU A 1 179 ? 19.073 2.010 6.970 1.00 88.31 179 GLU A CA 1
ATOM 1385 C C . GLU A 1 179 ? 19.555 0.840 7.846 1.00 88.31 179 GLU A C 1
ATOM 1387 O O . GLU A 1 179 ? 20.092 -0.140 7.331 1.00 88.31 179 GLU A O 1
ATOM 1392 N N . ARG A 1 180 ? 19.346 0.908 9.168 1.00 89.31 180 ARG A N 1
ATOM 1393 C CA . ARG A 1 180 ? 19.695 -0.149 10.130 1.00 89.31 180 ARG A CA 1
ATOM 1394 C C . ARG A 1 180 ? 18.540 -1.115 10.385 1.00 89.31 180 ARG A C 1
ATOM 1396 O O . ARG A 1 180 ? 18.684 -2.013 11.212 1.00 89.31 180 ARG A O 1
ATOM 1403 N N . ARG A 1 181 ? 17.416 -0.952 9.677 1.00 88.88 181 ARG A N 1
ATOM 1404 C CA . ARG A 1 181 ? 16.162 -1.687 9.894 1.00 88.88 181 ARG A CA 1
ATOM 1405 C C . ARG A 1 181 ? 15.576 -1.457 11.292 1.00 88.88 181 ARG A C 1
ATOM 1407 O O . ARG A 1 181 ? 14.871 -2.318 11.817 1.00 88.88 181 ARG A O 1
ATOM 1414 N N . GLU A 1 182 ? 15.821 -0.289 11.886 1.00 88.88 182 GLU A N 1
ATOM 1415 C CA . GLU A 1 182 ? 15.153 0.134 13.119 1.00 88.88 182 GLU A CA 1
ATOM 1416 C C . GLU A 1 182 ? 13.914 0.988 12.803 1.00 88.88 182 GLU A C 1
ATOM 1418 O O . GLU A 1 182 ? 13.940 1.764 11.843 1.00 88.88 182 GLU A O 1
ATOM 1423 N N . PRO A 1 183 ? 12.823 0.893 13.594 1.00 89.94 183 PRO A N 1
ATOM 1424 C CA . PRO A 1 183 ? 11.658 1.756 13.421 1.00 89.94 183 PRO A CA 1
ATOM 1425 C C . PRO A 1 183 ? 12.038 3.238 13.496 1.00 89.94 183 PRO A C 1
ATOM 1427 O O . PRO A 1 183 ? 12.650 3.684 14.474 1.00 89.94 183 PRO A O 1
ATOM 1430 N N . ARG A 1 184 ? 11.648 3.998 12.472 1.00 88.81 184 ARG A N 1
ATOM 1431 C CA . ARG A 1 184 ? 11.931 5.430 12.343 1.00 88.81 184 ARG A CA 1
ATOM 1432 C C . ARG A 1 184 ? 10.738 6.275 12.775 1.00 88.81 184 ARG A C 1
ATOM 1434 O O . ARG A 1 184 ? 10.841 7.049 13.722 1.00 88.81 184 ARG A O 1
ATOM 1441 N N . ASP A 1 185 ? 9.612 6.093 12.099 1.00 89.94 185 ASP A N 1
ATOM 1442 C CA . ASP A 1 185 ? 8.352 6.789 12.349 1.00 89.94 185 ASP A CA 1
ATOM 1443 C C . ASP A 1 185 ? 7.154 5.917 11.953 1.00 89.94 185 ASP A C 1
ATOM 1445 O O . ASP A 1 185 ? 7.298 4.836 11.368 1.00 89.94 185 ASP A O 1
ATOM 1449 N N . VAL A 1 186 ? 5.963 6.371 12.341 1.00 92.56 186 VAL A N 1
ATOM 1450 C CA . VAL A 1 186 ? 4.696 5.730 11.999 1.00 92.56 186 VAL A CA 1
ATOM 1451 C C . VAL A 1 186 ? 3.757 6.756 11.381 1.00 92.56 186 VAL A C 1
ATOM 1453 O O . VAL A 1 186 ? 3.364 7.730 12.024 1.00 92.56 186 VAL A O 1
ATOM 1456 N N . LEU A 1 187 ? 3.334 6.489 10.150 1.00 92.62 187 LEU A N 1
ATOM 1457 C CA . LEU A 1 187 ? 2.328 7.260 9.439 1.00 92.62 187 LEU A CA 1
ATOM 1458 C C . LEU A 1 187 ? 0.943 6.675 9.716 1.00 92.62 187 LEU A C 1
ATOM 1460 O O . LEU A 1 187 ? 0.652 5.519 9.398 1.00 92.62 187 LEU A O 1
ATOM 1464 N N . LYS A 1 188 ? 0.063 7.481 10.302 1.00 93.75 188 LYS A N 1
ATOM 1465 C CA . LYS A 1 188 ? -1.347 7.159 10.490 1.00 93.75 188 LYS A CA 1
ATOM 1466 C C . LYS A 1 188 ? -2.114 7.514 9.219 1.00 93.75 188 LYS A C 1
ATOM 1468 O O . LYS A 1 188 ? -2.487 8.665 9.026 1.00 93.75 188 LYS A O 1
ATOM 1473 N N . LEU A 1 189 ? -2.364 6.513 8.377 1.00 92.94 189 LEU A N 1
ATOM 1474 C CA . LEU A 1 189 ? -2.909 6.712 7.029 1.00 92.94 189 LEU A CA 1
ATOM 1475 C C . LEU A 1 189 ? -4.419 6.983 7.008 1.00 92.94 189 LEU A C 1
ATOM 1477 O O . LEU A 1 189 ? -4.953 7.466 6.018 1.00 92.94 189 LEU A O 1
ATOM 1481 N N . GLY A 1 190 ? -5.119 6.653 8.093 1.00 92.56 190 GLY A N 1
ATOM 1482 C CA . GLY A 1 190 ? -6.564 6.829 8.209 1.00 92.56 190 GLY A CA 1
ATOM 1483 C C . GLY A 1 190 ? -7.320 5.509 8.155 1.00 92.56 190 GLY A C 1
ATOM 1484 O O . GLY A 1 190 ? -6.789 4.453 8.504 1.00 92.56 190 GLY A O 1
ATOM 1485 N N . THR A 1 191 ? -8.599 5.587 7.795 1.00 94.50 191 THR A N 1
ATOM 1486 C CA . THR A 1 191 ? -9.536 4.459 7.826 1.00 94.50 191 THR A CA 1
ATOM 1487 C C . THR A 1 191 ? -10.249 4.325 6.490 1.00 94.50 191 THR A C 1
ATOM 1489 O O . THR A 1 191 ? -10.694 5.323 5.932 1.00 94.50 191 THR A O 1
ATOM 1492 N N . VAL A 1 192 ? -10.416 3.092 6.018 1.00 94.62 192 VAL A N 1
ATOM 1493 C CA . VAL A 1 192 ? -11.282 2.760 4.880 1.00 94.62 192 VAL A CA 1
ATOM 1494 C C . VAL A 1 192 ? -12.480 1.956 5.372 1.00 94.62 192 VAL A C 1
ATOM 1496 O O . VAL A 1 192 ? -12.327 1.004 6.142 1.00 94.62 192 VAL A O 1
ATOM 1499 N N . THR A 1 193 ? -13.676 2.337 4.930 1.00 95.44 193 THR A N 1
ATOM 1500 C CA . THR A 1 193 ? -14.906 1.576 5.175 1.00 95.44 193 THR A CA 1
ATOM 1501 C C . THR A 1 193 ? -15.229 0.754 3.941 1.00 95.44 193 THR A C 1
ATOM 1503 O O . THR A 1 193 ? -15.327 1.292 2.840 1.00 95.44 193 THR A O 1
ATOM 1506 N N . ILE A 1 194 ? -15.401 -0.550 4.125 1.00 94.50 194 ILE A N 1
ATOM 1507 C CA . ILE A 1 194 ? -15.787 -1.458 3.051 1.00 94.50 194 ILE A CA 1
ATOM 1508 C C . ILE A 1 194 ? -17.292 -1.316 2.812 1.00 94.50 194 ILE A C 1
ATOM 1510 O O . ILE A 1 194 ? -18.051 -1.397 3.783 1.00 94.50 194 ILE A O 1
ATOM 1514 N N . PRO A 1 195 ? -17.752 -1.146 1.561 1.00 91.81 195 PRO A N 1
ATOM 1515 C CA . PRO A 1 195 ? -19.176 -1.121 1.254 1.00 91.81 195 PRO A CA 1
ATOM 1516 C C . PRO A 1 195 ? -19.908 -2.331 1.843 1.00 91.81 195 PRO A C 1
ATOM 1518 O O . PRO A 1 195 ? -19.435 -3.468 1.762 1.00 91.81 195 PRO A O 1
ATOM 1521 N N . ALA A 1 196 ? -21.054 -2.079 2.474 1.00 87.62 196 ALA A N 1
ATOM 1522 C CA . ALA A 1 196 ? -21.946 -3.144 2.909 1.00 87.62 196 ALA A CA 1
ATOM 1523 C C . ALA A 1 196 ? -22.573 -3.792 1.667 1.00 87.62 196 ALA A C 1
ATOM 1525 O O . ALA A 1 196 ? -23.011 -3.088 0.756 1.00 87.62 196 ALA A O 1
ATOM 1526 N N . ARG A 1 197 ? -22.586 -5.120 1.628 1.00 71.00 197 ARG A N 1
ATOM 1527 C CA . ARG A 1 197 ? -23.280 -5.915 0.617 1.00 71.00 197 ARG A CA 1
ATOM 1528 C C . ARG A 1 197 ? -24.232 -6.864 1.318 1.00 71.00 197 ARG A C 1
ATOM 1530 O O . ARG A 1 197 ? -23.836 -7.364 2.396 1.00 71.00 197 ARG A O 1
#

Radius of gyration: 19.46 Å; chains: 1; bounding box: 43×43×74 Å

Foldseek 3Di:
DDDPDDDPPDPPPPDPDFAEDAQPPLQFAKDWDQCVQQVLQDVHTFIWTFFFKDFAAPDFDQDPVGWTWHPAADFPQVGGDDSDPDPHGLPFKKKKKDWDADPVRNDDDRVDIDIDPTPHGFDWDQDVVVRTITGDHSQWDWAPRDPPDDPGMITIIGTDPDDDDAQIKMWMKMFHADPVRHTHHIHRRGMDTHHHD

pLDDT: mean 82.61, std 13.07, range [45.09, 95.44]

Sequence (197 aa):
MPAPLSQVTVPWPARPLPPVAAPINTAIQPLFLPYQDYGDAVSRETAAIAIGRVDNNSDIMHLQSGGYLLPTDNPLEAFLYAPDDASDTLLPFVLYRRQVANSLFPSVSGQYVQVTPMIEHFASAIDTPTGKRRVLDSYLVIGRIDPQVAEDFHTICVRDRLGIVGGAAYEYLLMRFDERREPRDVLKLGTVTIPAR